Protein AF-A0A7X7BIQ8-F1 (afdb_monomer_lite)

Structure (mmCIF, N/CA/C/O backbone):
data_AF-A0A7X7BIQ8-F1
#
_entry.id   AF-A0A7X7BIQ8-F1
#
loop_
_atom_site.group_PDB
_atom_site.id
_atom_site.type_symbol
_atom_site.label_atom_id
_atom_site.label_alt_id
_atom_site.label_comp_id
_atom_site.label_asym_id
_atom_site.label_entity_id
_atom_site.label_seq_id
_atom_site.pdbx_PDB_ins_code
_atom_site.Cartn_x
_atom_site.Cartn_y
_atom_site.Cartn_z
_atom_site.occupancy
_atom_site.B_iso_or_equiv
_atom_site.auth_seq_id
_atom_site.auth_comp_id
_atom_site.auth_asym_id
_atom_site.auth_atom_id
_atom_site.pdbx_PDB_model_num
ATOM 1 N N . MET A 1 1 ? -33.066 -53.602 56.203 1.00 54.06 1 MET A N 1
ATOM 2 C CA . MET A 1 1 ? -33.255 -52.213 56.691 1.00 54.06 1 MET A CA 1
ATOM 3 C C . MET A 1 1 ? -31.970 -51.459 57.071 1.00 54.06 1 MET A C 1
ATOM 5 O O . MET A 1 1 ? -32.061 -50.265 57.289 1.00 54.06 1 MET A O 1
ATOM 9 N N . LYS A 1 2 ? -30.767 -52.067 57.095 1.00 50.84 2 LYS A N 1
ATOM 10 C CA . LYS A 1 2 ? -29.506 -51.326 57.355 1.00 50.84 2 LYS A CA 1
ATOM 11 C C . LYS A 1 2 ? -28.784 -50.784 56.106 1.00 50.84 2 LYS A C 1
ATOM 13 O O . LYS A 1 2 ? -27.999 -49.858 56.230 1.00 50.84 2 LYS A O 1
ATOM 18 N N . LYS A 1 3 ? -29.074 -51.299 54.901 1.00 48.12 3 LYS A N 1
ATOM 19 C CA . LYS A 1 3 ? -28.464 -50.810 53.643 1.00 48.12 3 LYS A CA 1
ATOM 20 C C . LYS A 1 3 ? -29.180 -49.603 53.014 1.00 48.12 3 LYS A C 1
ATOM 22 O O . LYS A 1 3 ? -28.550 -48.859 52.285 1.00 48.12 3 LYS A O 1
ATOM 27 N N . VAL A 1 4 ? -30.456 -49.367 53.337 1.00 52.88 4 VAL A N 1
ATOM 28 C CA . VAL A 1 4 ? -31.226 -48.217 52.812 1.00 52.88 4 VAL A CA 1
ATOM 29 C C . VAL A 1 4 ? -30.938 -46.933 53.606 1.00 52.88 4 VAL A C 1
ATOM 31 O O . VAL A 1 4 ? -30.891 -45.852 53.035 1.00 52.88 4 VAL A O 1
ATOM 34 N N . LEU A 1 5 ? -30.629 -47.055 54.904 1.00 47.41 5 LEU A N 1
ATOM 35 C CA . LEU A 1 5 ? -30.277 -45.918 55.763 1.00 47.41 5 LEU A CA 1
ATOM 36 C C . LEU A 1 5 ? -28.897 -45.317 55.422 1.00 47.41 5 LEU A C 1
ATOM 38 O O . LEU A 1 5 ? -28.692 -44.118 55.557 1.00 47.41 5 LEU A O 1
ATOM 42 N N . PHE A 1 6 ? -27.966 -46.139 54.924 1.00 50.84 6 PHE A N 1
ATOM 43 C CA . PHE A 1 6 ? -26.619 -45.687 54.558 1.00 50.84 6 PHE A CA 1
ATOM 44 C C . PHE A 1 6 ? -26.598 -44.907 53.232 1.00 50.84 6 PHE A C 1
ATOM 46 O O . PHE A 1 6 ? -25.802 -43.989 53.066 1.00 50.84 6 PHE A O 1
ATOM 53 N N . VAL A 1 7 ? -27.516 -45.224 52.312 1.00 53.03 7 VAL A N 1
ATOM 54 C CA . VAL A 1 7 ? -27.646 -44.512 51.031 1.00 53.03 7 VAL A CA 1
ATOM 55 C C . VAL A 1 7 ? -28.335 -43.156 51.221 1.00 53.03 7 VAL A C 1
ATOM 57 O O . VAL A 1 7 ? -27.913 -42.179 50.611 1.00 53.03 7 VAL A O 1
ATOM 60 N N . LEU A 1 8 ? -29.314 -43.042 52.130 1.00 49.50 8 LEU A N 1
ATOM 61 C CA . LEU A 1 8 ? -29.950 -41.749 52.421 1.00 49.50 8 LEU A CA 1
ATOM 62 C C . LEU A 1 8 ? -29.009 -40.753 53.121 1.00 49.50 8 LEU A C 1
ATOM 64 O O . LEU A 1 8 ? -29.070 -39.564 52.825 1.00 49.50 8 LEU A O 1
ATOM 68 N N . CYS A 1 9 ? -28.102 -41.217 53.989 1.00 48.41 9 CYS A N 1
ATOM 69 C CA . CYS A 1 9 ? -27.116 -40.335 54.627 1.00 48.41 9 CYS A CA 1
ATOM 70 C C . CYS A 1 9 ? -26.056 -39.812 53.645 1.00 48.41 9 CYS A C 1
ATOM 72 O O . CYS A 1 9 ? -25.629 -38.672 53.784 1.00 48.41 9 CYS A O 1
ATOM 74 N N . ALA A 1 10 ? -25.665 -40.599 52.636 1.00 48.62 10 ALA A N 1
ATOM 75 C CA . ALA A 1 10 ? -24.707 -40.157 51.618 1.00 48.62 10 ALA A CA 1
ATOM 76 C C . ALA A 1 10 ? -25.308 -39.114 50.656 1.00 48.62 10 ALA A C 1
ATOM 78 O O . ALA A 1 10 ? -24.618 -38.180 50.253 1.00 48.62 10 ALA A O 1
ATOM 79 N N . VAL A 1 11 ? -26.606 -39.227 50.343 1.00 49.38 11 VAL A N 1
ATOM 80 C CA . VAL A 1 11 ? -27.320 -38.256 49.495 1.00 49.38 11 VAL A CA 1
ATOM 81 C C . VAL A 1 11 ? -27.607 -36.950 50.249 1.00 49.38 11 VAL A C 1
ATOM 83 O O . VAL A 1 11 ? -27.535 -35.879 49.654 1.00 49.38 11 VAL A O 1
ATOM 86 N N . LEU A 1 12 ? -27.840 -37.004 51.567 1.00 44.22 12 LEU A N 1
ATOM 87 C CA . LEU A 1 12 ? -28.019 -35.794 52.382 1.00 44.22 12 LEU A CA 1
ATOM 88 C C . LEU A 1 12 ? -26.696 -35.055 52.666 1.00 44.22 12 LEU A C 1
ATOM 90 O O . LEU A 1 12 ? -26.710 -33.838 52.829 1.00 44.22 12 LEU A O 1
ATOM 94 N N . LEU A 1 13 ? -25.553 -35.757 52.691 1.00 40.44 13 LEU A N 1
ATOM 95 C CA . LEU A 1 13 ? -24.239 -35.138 52.930 1.00 40.44 13 LEU A CA 1
ATOM 96 C C . LEU A 1 13 ? -23.649 -34.455 51.683 1.00 40.44 13 LEU A C 1
ATOM 98 O O . LEU A 1 13 ? -22.833 -33.549 51.825 1.00 40.44 13 LEU A O 1
ATOM 102 N N . MET A 1 14 ? -24.076 -34.840 50.473 1.00 40.94 14 MET A N 1
ATOM 103 C CA . MET A 1 14 ? -23.702 -34.132 49.237 1.00 40.94 14 MET A CA 1
ATOM 104 C C . MET A 1 14 ? -24.500 -32.838 49.005 1.00 40.94 14 MET A C 1
ATOM 106 O O . MET A 1 14 ? -24.110 -32.036 48.164 1.00 40.94 14 MET A O 1
ATOM 110 N N . LEU A 1 15 ? -25.587 -32.604 49.750 1.00 44.44 15 LEU A N 1
ATOM 111 C CA . LEU A 1 15 ? -26.446 -31.424 49.581 1.00 44.44 15 LEU A CA 1
ATOM 112 C C . LEU A 1 15 ? -26.124 -30.258 50.534 1.00 44.44 15 LEU A C 1
ATOM 114 O O . LEU A 1 15 ? -26.779 -29.224 50.446 1.00 44.44 15 LEU A O 1
ATOM 118 N N . VAL A 1 16 ? -25.141 -30.387 51.438 1.00 47.06 16 VAL A N 1
ATOM 119 C CA . VAL A 1 16 ? -24.926 -29.397 52.523 1.00 47.06 16 VAL A CA 1
ATOM 120 C C . VAL A 1 16 ? -23.492 -28.845 52.607 1.00 47.06 16 VAL A C 1
ATOM 122 O O . VAL A 1 16 ? -23.214 -27.992 53.443 1.00 47.06 16 VAL A O 1
ATOM 125 N N . VAL A 1 17 ? -22.569 -29.228 51.717 1.00 43.03 17 VAL A N 1
ATOM 126 C CA . VAL A 1 17 ? -21.210 -28.647 51.718 1.00 43.03 17 VAL A CA 1
ATOM 127 C C . VAL A 1 17 ? -20.753 -28.281 50.309 1.00 43.03 17 VAL A C 1
ATOM 129 O O . VAL A 1 17 ? -19.873 -28.899 49.724 1.00 43.03 17 VAL A O 1
ATOM 132 N N . GLY A 1 18 ? -21.363 -27.232 49.773 1.00 33.72 18 GLY A N 1
ATOM 133 C CA . GLY A 1 18 ? -20.759 -26.398 48.745 1.00 33.72 18 GLY A CA 1
ATOM 134 C C . GLY A 1 18 ? -20.991 -24.952 49.161 1.00 33.72 18 GLY A C 1
ATOM 135 O O . GLY A 1 18 ? -22.137 -24.505 49.090 1.00 33.72 18 GLY A O 1
ATOM 136 N N . PRO A 1 19 ? -19.982 -24.226 49.674 1.00 39.09 19 PRO A N 1
ATOM 137 C CA . PRO A 1 19 ? -20.164 -22.820 49.960 1.00 39.09 19 PRO A CA 1
ATOM 138 C C . PRO A 1 19 ? -20.464 -22.112 48.643 1.00 39.09 19 PRO A C 1
ATOM 140 O O . PRO A 1 19 ? -19.791 -22.326 47.636 1.00 39.09 19 PRO A O 1
ATOM 143 N N . PHE A 1 20 ? -21.496 -21.277 48.690 1.00 36.09 20 PHE A N 1
ATOM 144 C CA . PHE A 1 20 ? -21.672 -20.109 47.844 1.00 36.09 20 PHE A CA 1
ATOM 145 C C . PHE A 1 20 ? -20.320 -19.390 47.681 1.00 36.09 20 PHE A C 1
ATOM 147 O O . PHE A 1 20 ? -19.970 -18.507 48.456 1.00 36.09 20 PHE A O 1
ATOM 154 N N . PHE A 1 21 ? -19.557 -19.765 46.663 1.00 29.61 21 PHE A N 1
ATOM 155 C CA . PHE A 1 21 ? -18.649 -18.856 45.994 1.00 29.61 21 PHE A CA 1
ATOM 156 C C . PHE A 1 21 ? -19.388 -18.410 44.743 1.00 29.61 21 PHE A C 1
ATOM 158 O O . PHE A 1 21 ? -19.253 -18.985 43.666 1.00 29.61 21 PHE A O 1
ATOM 165 N N . TYR A 1 22 ? -20.201 -17.365 44.908 1.00 32.75 22 TYR A N 1
ATOM 166 C CA . TYR A 1 22 ? -20.321 -16.384 43.843 1.00 32.75 22 TYR A CA 1
ATOM 167 C C . TYR A 1 22 ? -18.898 -15.872 43.608 1.00 32.75 22 TYR A C 1
ATOM 169 O O . TYR A 1 22 ? -18.442 -14.943 44.271 1.00 32.75 22 TYR A O 1
ATOM 177 N N . VAL A 1 23 ? -18.166 -16.521 42.703 1.00 31.12 23 VAL A N 1
ATOM 178 C CA . VAL A 1 23 ? -17.103 -15.836 41.983 1.00 31.12 23 VAL A CA 1
ATOM 179 C C . VAL A 1 23 ? -17.857 -14.794 41.176 1.00 31.12 23 VAL A C 1
ATOM 181 O O . VAL A 1 23 ? -18.429 -15.085 40.128 1.00 31.12 23 VAL A O 1
ATOM 184 N N . LYS A 1 24 ? -17.955 -13.587 41.736 1.00 30.69 24 LYS A N 1
ATOM 185 C CA . LYS A 1 24 ? -18.086 -12.393 40.918 1.00 30.69 24 LYS A CA 1
ATOM 186 C C . LYS A 1 24 ? -16.927 -12.535 39.939 1.00 30.69 24 LYS A C 1
ATOM 188 O O . LYS A 1 24 ? -15.782 -12.598 40.376 1.00 30.69 24 LYS A O 1
ATOM 193 N N . ALA A 1 25 ? -17.227 -12.797 38.671 1.00 31.25 25 ALA A N 1
ATOM 194 C CA . ALA A 1 25 ? -16.202 -12.733 37.656 1.00 31.25 25 ALA A CA 1
ATOM 195 C C . ALA A 1 25 ? -15.680 -11.300 37.739 1.00 31.25 25 ALA A C 1
ATOM 197 O O . ALA A 1 25 ? -16.392 -10.371 37.361 1.00 31.25 25 ALA A O 1
ATOM 198 N N . ASP A 1 26 ? -14.504 -11.125 38.339 1.00 38.69 26 ASP A N 1
ATOM 199 C CA . ASP A 1 26 ? -13.670 -9.965 38.082 1.00 38.69 26 ASP A CA 1
ATOM 200 C C . ASP A 1 26 ? -13.338 -10.058 36.601 1.00 38.69 26 ASP A C 1
ATOM 202 O O . ASP A 1 26 ? -12.360 -10.668 36.178 1.00 38.69 26 ASP A O 1
ATOM 206 N N . THR A 1 27 ? -14.223 -9.503 35.786 1.00 48.09 27 THR A N 1
ATOM 207 C CA . THR A 1 27 ? -13.887 -9.054 34.445 1.00 48.09 27 THR A CA 1
ATOM 208 C C . THR A 1 27 ? -13.208 -7.695 34.569 1.00 48.09 27 THR A C 1
ATOM 210 O O . THR A 1 27 ? -13.590 -6.760 33.877 1.00 48.09 27 THR A O 1
ATOM 213 N N . GLU A 1 28 ? -12.241 -7.565 35.481 1.00 53.28 28 GLU A N 1
ATOM 214 C CA . GLU A 1 28 ? -11.223 -6.532 35.357 1.00 53.28 28 GLU A CA 1
ATOM 215 C C . GLU A 1 28 ? -10.286 -7.024 34.255 1.00 53.28 28 GLU A C 1
ATOM 217 O O . GLU A 1 28 ? -9.319 -7.753 34.489 1.00 53.28 28 GLU A O 1
ATOM 222 N N . SER A 1 29 ? -10.623 -6.716 33.002 1.00 65.50 29 SER A N 1
ATOM 223 C CA . SER A 1 29 ? -9.578 -6.694 31.987 1.00 65.50 29 SER A CA 1
ATOM 224 C C . SER A 1 29 ? -8.701 -5.513 32.350 1.00 65.50 29 SER A C 1
ATOM 226 O O . SER A 1 29 ? -9.231 -4.433 32.482 1.00 65.50 29 SER A O 1
ATOM 228 N N . ASN A 1 30 ? -7.398 -5.684 32.519 1.00 84.25 30 ASN A N 1
ATOM 229 C CA . ASN A 1 30 ? -6.474 -4.551 32.566 1.00 84.25 30 ASN A CA 1
ATOM 230 C C . ASN A 1 30 ? -5.739 -4.524 31.230 1.00 84.25 30 ASN A C 1
ATOM 232 O O . ASN A 1 30 ? -4.550 -4.826 31.156 1.00 84.25 30 ASN A O 1
ATOM 236 N N . GLU A 1 31 ? -6.478 -4.275 30.149 1.00 91.94 31 GLU A N 1
ATOM 237 C CA . GLU A 1 31 ? -5.943 -4.245 28.788 1.00 91.94 31 GLU A CA 1
ATOM 238 C C . GLU A 1 31 ? -6.402 -2.987 28.058 1.00 91.94 31 GLU A C 1
ATOM 240 O O . GLU A 1 31 ? -7.570 -2.606 28.112 1.00 91.94 31 GLU A O 1
ATOM 245 N N . ILE A 1 32 ? -5.467 -2.361 27.345 1.00 92.38 32 ILE A N 1
ATOM 246 C CA . ILE A 1 32 ? -5.739 -1.224 26.471 1.00 92.38 32 ILE A CA 1
ATOM 247 C C . ILE A 1 32 ? -5.196 -1.487 25.071 1.00 92.38 32 ILE A C 1
ATOM 249 O O . ILE A 1 32 ? -4.221 -2.226 24.882 1.00 92.38 32 ILE A O 1
ATOM 253 N N . ILE A 1 33 ? -5.784 -0.808 24.091 1.00 92.25 33 ILE A N 1
ATOM 254 C CA . ILE A 1 33 ? -5.283 -0.786 22.718 1.00 92.25 33 ILE A CA 1
ATOM 255 C C . ILE A 1 33 ? -4.680 0.582 22.439 1.00 92.25 33 ILE A C 1
ATOM 257 O O . ILE A 1 33 ? -5.344 1.606 22.573 1.00 92.25 33 ILE A O 1
ATOM 261 N N . TYR A 1 34 ? -3.423 0.594 22.019 1.00 91.75 34 TYR A N 1
ATOM 262 C CA . TYR A 1 34 ? -2.692 1.803 21.665 1.00 91.75 34 TYR A CA 1
ATOM 263 C C . TYR A 1 34 ? -2.518 1.866 20.144 1.00 91.75 34 TYR A C 1
ATOM 265 O O . TYR A 1 34 ? -1.720 1.122 19.570 1.00 91.75 34 TYR A O 1
ATOM 273 N N . LEU A 1 35 ? -3.283 2.736 19.483 1.00 89.69 35 LEU A N 1
ATOM 274 C CA . LEU A 1 35 ? -3.229 2.950 18.036 1.00 89.69 35 LEU A CA 1
ATOM 275 C C . LEU A 1 35 ? -2.303 4.133 17.729 1.00 89.69 35 LEU A C 1
ATOM 277 O O . LEU A 1 35 ? -2.509 5.241 18.229 1.00 89.69 35 LEU A O 1
ATOM 281 N N . TYR A 1 36 ? -1.292 3.922 16.886 1.00 87.88 36 TYR A N 1
ATOM 282 C CA . TYR A 1 36 ? -0.274 4.943 16.614 1.00 87.88 36 TYR A CA 1
ATOM 283 C C . TYR A 1 36 ? 0.243 4.913 15.179 1.00 87.88 36 TYR A C 1
ATOM 285 O O . TYR A 1 36 ? 0.095 3.913 14.478 1.00 87.88 36 TYR A O 1
ATOM 293 N N . ASN A 1 37 ? 0.898 5.998 14.758 1.00 83.81 37 ASN A N 1
ATOM 294 C CA . ASN A 1 37 ? 1.612 6.079 13.481 1.00 83.81 37 ASN A CA 1
ATOM 295 C C . ASN A 1 37 ? 3.100 6.413 13.706 1.00 83.81 37 ASN A C 1
ATOM 297 O O . ASN A 1 37 ? 3.533 6.718 14.815 1.00 83.81 37 ASN A O 1
ATOM 301 N N . ASN A 1 38 ? 3.921 6.366 12.663 1.00 78.38 38 ASN A N 1
ATOM 302 C CA . ASN A 1 38 ? 5.366 6.592 12.756 1.00 78.38 38 ASN A CA 1
ATOM 303 C C . ASN A 1 38 ? 5.759 8.035 13.121 1.00 78.38 38 ASN A C 1
ATOM 305 O O . ASN A 1 38 ? 6.912 8.275 13.471 1.00 78.38 38 ASN A O 1
ATOM 309 N N . LYS A 1 39 ? 4.835 8.999 13.028 1.00 77.38 39 LYS A N 1
ATOM 310 C CA . LYS A 1 39 ? 5.093 10.417 13.332 1.00 77.38 39 LYS A CA 1
ATOM 311 C C . LYS A 1 39 ? 4.702 10.794 14.759 1.00 77.38 39 LYS A C 1
ATOM 313 O O . LYS A 1 39 ? 5.364 11.629 15.363 1.00 77.38 39 LYS A O 1
ATOM 318 N N . ASN A 1 40 ? 3.650 10.170 15.276 1.00 76.44 40 ASN A N 1
ATOM 319 C CA . ASN A 1 40 ? 3.008 10.501 16.534 1.00 76.44 40 ASN A CA 1
ATOM 320 C C . ASN A 1 40 ? 2.951 9.234 17.386 1.00 76.44 40 ASN A C 1
ATOM 322 O O . ASN A 1 40 ? 2.091 8.368 17.192 1.00 76.44 40 ASN A O 1
ATOM 326 N N . GLN A 1 41 ? 3.907 9.128 18.304 1.00 84.19 41 GLN A N 1
ATOM 327 C CA . GLN A 1 41 ? 4.049 8.000 19.213 1.00 84.19 41 GLN A CA 1
ATOM 328 C C . GLN A 1 41 ? 4.163 8.508 20.641 1.00 84.19 41 GLN A C 1
ATOM 330 O O . GLN A 1 41 ? 4.821 9.516 20.898 1.00 84.19 41 GLN A O 1
ATOM 335 N N . LEU A 1 42 ? 3.559 7.775 21.566 1.00 82.12 42 LEU A N 1
ATOM 336 C CA . LEU A 1 42 ? 3.858 7.903 22.982 1.00 82.12 42 LEU A CA 1
ATOM 337 C C . LEU A 1 42 ? 5.326 7.563 23.235 1.00 82.12 42 LEU A C 1
ATOM 339 O O . LEU A 1 42 ? 5.920 6.725 22.550 1.00 82.12 42 LEU A O 1
ATOM 343 N N . THR A 1 43 ? 5.911 8.205 24.242 1.00 81.88 43 THR A N 1
ATOM 344 C CA . THR A 1 43 ? 7.282 7.891 24.643 1.00 81.88 43 THR A CA 1
ATOM 345 C C . THR A 1 43 ? 7.339 6.526 25.328 1.00 81.88 43 THR A C 1
ATOM 347 O O . THR A 1 43 ? 6.353 6.055 25.901 1.00 81.88 43 THR A O 1
ATOM 350 N N . SER A 1 44 ? 8.519 5.899 25.335 1.00 79.25 44 SER A N 1
ATOM 351 C CA . SER A 1 44 ? 8.740 4.648 26.073 1.00 79.25 44 SER A CA 1
ATOM 352 C C . SER A 1 44 ? 8.388 4.778 27.557 1.00 79.25 44 SER A C 1
ATOM 354 O O . SER A 1 44 ? 7.898 3.827 28.152 1.00 79.25 44 SER A O 1
ATOM 356 N N . THR A 1 45 ? 8.594 5.963 28.138 1.00 84.06 45 THR A N 1
ATOM 357 C CA . THR A 1 45 ? 8.245 6.264 29.529 1.00 84.06 45 THR A CA 1
ATOM 358 C C . THR A 1 45 ? 6.733 6.236 29.748 1.00 84.06 45 THR A C 1
ATOM 360 O O . THR A 1 45 ? 6.288 5.666 30.734 1.00 84.06 45 THR A O 1
ATOM 363 N N . ASN A 1 46 ? 5.930 6.776 28.821 1.00 87.19 46 ASN A N 1
ATOM 364 C CA . ASN A 1 46 ? 4.466 6.750 28.945 1.00 87.19 46 ASN A CA 1
ATOM 365 C C . ASN A 1 46 ? 3.920 5.313 28.940 1.00 87.19 46 ASN A C 1
ATOM 367 O O . ASN A 1 46 ? 3.064 4.979 29.756 1.00 87.19 46 ASN A O 1
ATOM 371 N N . ILE A 1 47 ? 4.444 4.455 28.056 1.00 85.75 47 ILE A N 1
ATOM 372 C CA . ILE A 1 47 ? 4.048 3.039 27.997 1.00 85.75 47 ILE A CA 1
ATOM 373 C C . ILE A 1 47 ? 4.442 2.324 29.294 1.00 85.75 47 ILE A C 1
ATOM 375 O O . ILE A 1 47 ? 3.608 1.652 29.893 1.00 85.75 47 ILE A O 1
ATOM 379 N N . GLN A 1 48 ? 5.668 2.541 29.781 1.00 86.44 48 GLN A N 1
ATOM 380 C CA . GLN A 1 48 ? 6.131 1.964 31.046 1.00 86.44 48 GLN A CA 1
ATOM 381 C C . GLN A 1 48 ? 5.292 2.413 32.248 1.00 86.44 48 GLN A C 1
ATOM 383 O O . GLN A 1 48 ? 5.066 1.612 33.150 1.00 86.44 48 GLN A O 1
ATOM 388 N N . THR A 1 49 ? 4.804 3.659 32.270 1.00 86.88 49 THR A N 1
ATOM 389 C CA . THR A 1 49 ? 3.899 4.141 33.325 1.00 86.88 49 THR A CA 1
ATOM 390 C C . THR A 1 49 ? 2.598 3.340 33.358 1.00 86.88 49 THR A C 1
ATOM 392 O O . THR A 1 49 ? 2.159 2.959 34.438 1.00 86.88 49 THR A O 1
ATOM 395 N N . LEU A 1 50 ? 2.005 3.039 32.199 1.00 87.25 50 LEU A N 1
ATOM 396 C CA . LEU A 1 50 ? 0.786 2.222 32.113 1.00 87.25 50 LEU A CA 1
ATOM 397 C C . LEU A 1 50 ? 1.058 0.770 32.525 1.00 87.25 50 LEU A C 1
ATOM 399 O O . LEU A 1 50 ? 0.327 0.205 33.336 1.00 87.25 50 LEU A O 1
ATOM 403 N N . GLU A 1 51 ? 2.151 0.187 32.034 1.00 88.56 51 GLU A N 1
ATOM 404 C CA . GLU A 1 51 ? 2.558 -1.177 32.393 1.00 88.56 51 GLU A CA 1
ATOM 405 C C . GLU A 1 51 ? 2.858 -1.315 33.896 1.00 88.56 51 GLU A C 1
ATOM 407 O O . GLU A 1 51 ? 2.517 -2.329 34.507 1.00 88.56 51 GLU A O 1
ATOM 412 N N . ALA A 1 52 ? 3.429 -0.282 34.526 1.00 87.06 52 ALA A N 1
ATOM 413 C CA . ALA A 1 52 ? 3.681 -0.244 35.967 1.00 87.06 52 ALA A CA 1
ATOM 414 C C . ALA A 1 52 ? 2.392 -0.222 36.810 1.00 87.06 52 ALA A C 1
ATOM 416 O O . ALA A 1 52 ? 2.414 -0.674 37.954 1.00 87.06 52 ALA A O 1
ATOM 417 N N . GLN A 1 53 ? 1.273 0.246 36.247 1.00 86.94 53 GLN A N 1
ATOM 418 C CA . GLN A 1 53 ? -0.061 0.157 36.857 1.00 86.94 53 GLN A CA 1
ATOM 419 C C . GLN A 1 53 ? -0.719 -1.221 36.640 1.00 86.94 53 GLN A C 1
ATOM 421 O O . GLN A 1 53 ? -1.869 -1.425 37.017 1.00 86.94 53 GLN A O 1
ATOM 426 N N . GLY A 1 54 ? -0.006 -2.182 36.040 1.00 84.25 54 GLY A N 1
ATOM 427 C CA . GLY A 1 54 ? -0.525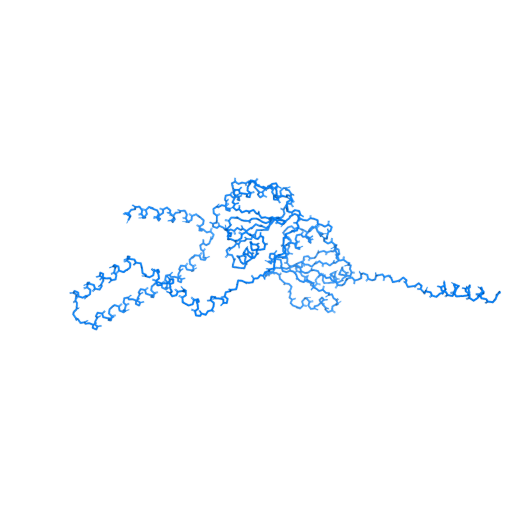 -3.519 35.743 1.00 84.25 54 GLY A CA 1
ATOM 428 C C . GLY A 1 54 ? -1.373 -3.590 34.472 1.00 84.25 54 GLY A C 1
ATOM 429 O O . GLY A 1 54 ? -2.050 -4.597 34.258 1.00 84.25 54 GLY A O 1
ATOM 430 N N . ILE A 1 55 ? -1.338 -2.553 33.627 1.00 89.94 55 ILE A N 1
ATOM 431 C CA . ILE A 1 55 ? -2.093 -2.496 32.373 1.00 89.94 55 ILE A CA 1
ATOM 432 C C . ILE A 1 55 ? -1.294 -3.169 31.258 1.00 89.94 55 ILE A C 1
ATOM 434 O O . ILE A 1 55 ? -0.163 -2.792 30.953 1.00 89.94 55 ILE A O 1
ATOM 438 N N . LYS A 1 56 ? -1.909 -4.142 30.590 1.00 90.94 56 LYS A N 1
ATOM 439 C CA . LYS A 1 56 ? -1.388 -4.744 29.365 1.00 90.94 56 LYS A CA 1
ATOM 440 C C . LYS A 1 56 ? -1.644 -3.807 28.184 1.00 90.94 56 LYS A C 1
ATOM 442 O O . LYS A 1 56 ? -2.791 -3.544 27.829 1.00 90.94 56 LYS A O 1
ATOM 447 N N . VAL A 1 57 ? -0.576 -3.337 27.545 1.00 90.25 57 VAL A N 1
ATOM 448 C CA . VAL A 1 57 ? -0.660 -2.431 26.391 1.00 90.25 57 VAL A CA 1
ATOM 449 C C . VAL A 1 57 ? -0.489 -3.211 25.089 1.00 90.25 57 VAL A C 1
ATOM 451 O O . VAL A 1 57 ? 0.598 -3.704 24.785 1.00 90.25 57 VAL A O 1
ATOM 454 N N . THR A 1 58 ? -1.544 -3.288 24.280 1.00 90.38 58 THR A N 1
ATOM 455 C CA . THR A 1 58 ? -1.471 -3.859 22.929 1.00 90.38 58 THR A CA 1
ATOM 456 C C . THR A 1 58 ? -1.285 -2.732 21.912 1.00 90.38 58 THR A C 1
ATOM 458 O O . THR A 1 58 ? -2.216 -2.002 21.576 1.00 90.38 58 THR A O 1
ATOM 461 N N . ALA A 1 59 ? -0.052 -2.575 21.425 1.00 87.19 59 ALA A N 1
ATOM 462 C CA . ALA A 1 59 ? 0.329 -1.526 20.483 1.00 87.19 59 ALA A CA 1
ATOM 463 C C . ALA A 1 59 ? 0.078 -1.937 19.021 1.00 87.19 59 ALA A C 1
ATOM 465 O O . ALA A 1 59 ? 0.601 -2.948 18.547 1.00 87.19 59 ALA A O 1
ATOM 466 N N . ILE A 1 60 ? -0.667 -1.121 18.278 1.00 85.38 60 ILE A N 1
ATOM 467 C CA . ILE A 1 60 ? -1.005 -1.346 16.871 1.00 85.38 60 ILE A CA 1
ATOM 468 C C . ILE A 1 60 ? -0.527 -0.148 16.044 1.00 85.38 60 ILE A C 1
ATOM 470 O O . ILE A 1 60 ? -1.078 0.950 16.118 1.00 85.38 60 ILE A O 1
ATOM 474 N N . ASN A 1 61 ? 0.495 -0.377 15.216 1.00 82.88 61 ASN A N 1
ATOM 475 C CA . ASN A 1 61 ? 0.965 0.621 14.257 1.00 82.88 61 ASN A CA 1
ATOM 476 C C . ASN A 1 61 ? 0.033 0.651 13.044 1.00 82.88 61 ASN A C 1
ATOM 478 O O . ASN A 1 61 ? 0.040 -0.298 12.259 1.00 82.88 61 ASN A O 1
ATOM 482 N N . ILE A 1 62 ? -0.731 1.721 12.869 1.00 82.50 62 ILE A N 1
ATOM 483 C CA . ILE A 1 62 ? -1.704 1.822 11.779 1.00 82.50 62 ILE A CA 1
ATOM 484 C C . ILE A 1 62 ? -1.062 2.118 10.416 1.00 82.50 62 ILE A C 1
ATOM 486 O O . ILE A 1 62 ? -1.718 1.947 9.397 1.00 82.50 62 ILE A O 1
ATOM 490 N N . ASP A 1 63 ? 0.221 2.497 10.363 1.00 72.62 63 ASP A N 1
ATOM 491 C CA . ASP A 1 63 ? 0.934 2.637 9.083 1.00 72.62 63 ASP A CA 1
ATOM 492 C C . ASP A 1 63 ? 1.166 1.273 8.411 1.00 72.62 63 ASP A C 1
ATOM 494 O O . ASP A 1 63 ? 1.435 1.202 7.212 1.00 72.62 63 ASP A O 1
ATOM 498 N N . LYS A 1 64 ? 1.052 0.173 9.170 1.00 72.50 64 LYS A N 1
ATOM 499 C CA . LYS A 1 64 ? 1.120 -1.183 8.622 1.00 72.50 64 LYS A CA 1
ATOM 500 C C . LYS A 1 64 ? -0.229 -1.572 8.032 1.00 72.50 64 LYS A C 1
ATOM 502 O O . LYS A 1 64 ? -1.244 -1.562 8.727 1.00 72.50 64 LYS A O 1
ATOM 507 N N . LEU A 1 65 ? -0.225 -2.002 6.772 1.00 71.38 65 LEU A N 1
ATOM 508 C CA . LEU A 1 65 ? -1.442 -2.367 6.044 1.00 71.38 65 LEU A CA 1
ATOM 509 C C . LEU A 1 65 ? -2.276 -3.435 6.770 1.00 71.38 65 LEU A C 1
ATOM 511 O O . LEU A 1 65 ? -3.494 -3.299 6.873 1.00 71.38 65 LEU A O 1
ATOM 515 N N . ASP A 1 66 ? -1.624 -4.445 7.349 1.00 68.94 66 ASP A N 1
ATOM 516 C CA . ASP A 1 66 ? -2.294 -5.538 8.071 1.00 68.94 66 ASP A CA 1
ATOM 517 C C . ASP A 1 66 ? -3.036 -5.060 9.330 1.00 68.94 66 ASP A C 1
ATOM 519 O O . ASP A 1 66 ? -3.951 -5.734 9.813 1.00 68.94 66 ASP A O 1
ATOM 523 N N . ASN A 1 67 ? -2.671 -3.878 9.836 1.00 76.00 67 ASN A N 1
ATOM 524 C CA . ASN A 1 67 ? -3.265 -3.265 11.013 1.00 76.00 67 ASN A CA 1
ATOM 525 C C . ASN A 1 67 ? -4.436 -2.329 10.690 1.00 76.00 67 ASN A C 1
ATOM 527 O O . ASN A 1 67 ? -5.286 -2.102 11.554 1.00 76.00 67 ASN A O 1
ATOM 531 N N . MET A 1 68 ? -4.536 -1.834 9.451 1.00 74.94 68 MET A N 1
ATOM 532 C CA . MET A 1 68 ? -5.603 -0.913 9.034 1.00 74.94 68 MET A CA 1
ATOM 533 C C . MET A 1 68 ? -6.999 -1.524 9.195 1.00 74.94 68 MET A C 1
ATOM 535 O O . MET A 1 68 ? -7.946 -0.822 9.544 1.00 74.94 68 MET A O 1
ATOM 539 N N . LYS A 1 69 ? -7.135 -2.847 9.028 1.00 73.81 69 LYS A N 1
ATOM 540 C CA . LYS A 1 69 ? -8.408 -3.542 9.277 1.00 73.81 69 LYS A CA 1
ATOM 541 C C . LYS A 1 69 ? -8.869 -3.419 10.732 1.00 73.81 69 LYS A C 1
ATOM 543 O O . LYS A 1 69 ? -10.059 -3.262 10.982 1.00 73.81 69 LYS A O 1
ATOM 548 N N . TYR A 1 70 ? -7.936 -3.465 11.686 1.00 77.62 70 TYR A N 1
ATOM 549 C CA . TYR A 1 70 ? -8.260 -3.307 13.101 1.00 77.62 70 TYR A CA 1
ATOM 550 C C . TYR A 1 70 ? -8.618 -1.856 13.398 1.00 77.62 70 TYR A C 1
ATOM 552 O O . TYR A 1 70 ? -9.598 -1.623 14.093 1.00 77.62 70 TYR A O 1
ATOM 560 N N . PHE A 1 71 ? -7.897 -0.892 12.813 1.00 85.44 71 PHE A N 1
ATOM 561 C CA . PHE A 1 71 ? -8.206 0.532 12.965 1.00 85.44 71 PHE A CA 1
ATOM 562 C C . PHE A 1 71 ? -9.661 0.849 12.598 1.00 85.44 71 PHE A C 1
ATOM 564 O O . PHE A 1 71 ? -10.372 1.420 13.419 1.00 85.44 71 PHE A O 1
ATOM 571 N N . TYR A 1 72 ? -10.145 0.419 11.425 1.00 85.56 72 TYR A N 1
ATOM 572 C CA . TYR A 1 72 ? -11.531 0.703 11.033 1.00 85.56 72 TYR A CA 1
ATOM 573 C C . TYR A 1 72 ? -12.576 -0.053 11.864 1.00 85.56 72 TYR A C 1
ATOM 575 O O . TYR A 1 72 ? -13.668 0.469 12.077 1.00 85.56 72 TYR A O 1
ATOM 583 N N . ARG A 1 73 ? -12.262 -1.253 12.373 1.00 85.12 73 ARG A N 1
ATOM 584 C CA . ARG A 1 73 ? -13.148 -1.955 13.319 1.00 85.12 73 ARG A CA 1
ATOM 585 C C . ARG A 1 73 ? -13.239 -1.228 14.657 1.00 85.12 73 ARG A C 1
ATOM 587 O O . ARG A 1 73 ? -14.339 -1.043 15.163 1.00 85.12 73 ARG A O 1
ATOM 594 N N . TYR A 1 74 ? -12.113 -0.759 15.194 1.00 88.44 74 TYR A N 1
ATOM 595 C CA . TYR A 1 74 ? -12.111 0.087 16.388 1.00 88.44 74 TYR A CA 1
ATOM 596 C C . TYR A 1 74 ? -12.833 1.413 16.141 1.00 88.44 74 TYR A C 1
ATOM 598 O O . TYR A 1 74 ? -13.576 1.864 17.005 1.00 88.44 74 TYR A O 1
ATOM 606 N N . GLN A 1 75 ? -12.686 2.000 14.954 1.00 87.75 75 GLN A N 1
ATOM 607 C CA . GLN A 1 75 ? -13.433 3.192 14.567 1.00 87.75 75 GLN A CA 1
ATOM 608 C C . GLN A 1 75 ? -14.941 2.956 14.613 1.00 87.75 75 GLN A C 1
ATOM 610 O O . GLN A 1 75 ? -15.654 3.745 15.217 1.00 87.75 75 GLN A O 1
ATOM 615 N N . ALA A 1 76 ? -15.423 1.858 14.029 1.00 85.75 76 ALA A N 1
ATOM 616 C CA . ALA A 1 76 ? -16.840 1.511 14.073 1.00 85.75 76 ALA A CA 1
ATOM 617 C C . ALA A 1 76 ? -17.326 1.208 15.502 1.00 85.75 76 ALA A C 1
ATOM 619 O O . ALA A 1 76 ? -18.430 1.598 15.868 1.00 85.75 76 ALA A O 1
ATOM 620 N N . ALA A 1 77 ? -16.499 0.549 16.321 1.00 87.81 77 ALA A N 1
ATOM 621 C CA . ALA A 1 77 ? -16.857 0.185 17.690 1.00 87.81 77 ALA A CA 1
ATOM 622 C C . ALA A 1 77 ? -16.905 1.379 18.657 1.00 87.81 77 ALA A C 1
ATOM 624 O O . ALA A 1 77 ? -17.705 1.391 19.597 1.00 87.81 77 ALA A O 1
ATOM 625 N N . TYR A 1 78 ? -16.052 2.383 18.455 1.00 89.19 78 TYR A N 1
ATOM 626 C CA . TYR A 1 78 ? -15.904 3.533 19.357 1.00 89.19 78 TYR A CA 1
ATOM 627 C C . TYR A 1 78 ? -16.374 4.862 18.748 1.00 89.19 78 TYR A C 1
ATOM 629 O O . TYR A 1 78 ? -16.314 5.879 19.429 1.00 89.19 78 TYR A O 1
ATOM 637 N N . ASP A 1 79 ? -16.870 4.843 17.509 1.00 86.75 79 ASP A N 1
ATOM 638 C CA . ASP A 1 79 ? -17.486 5.969 16.792 1.00 86.75 79 ASP A CA 1
ATOM 639 C C . ASP A 1 79 ? -16.624 7.248 16.758 1.00 86.75 79 ASP A C 1
ATOM 641 O O . ASP A 1 79 ? -17.102 8.364 16.957 1.00 86.75 79 ASP A O 1
ATOM 645 N N . PHE A 1 80 ? -15.315 7.099 16.524 1.00 86.69 80 PHE A N 1
ATOM 646 C CA . PHE A 1 80 ? -14.405 8.242 16.395 1.00 86.69 80 PHE A CA 1
ATOM 647 C C . PHE A 1 80 ? -14.249 8.716 14.940 1.00 86.69 80 PHE A C 1
ATOM 649 O O . PHE A 1 80 ? -14.329 7.940 13.985 1.00 86.69 80 PHE A O 1
ATOM 656 N N . ALA A 1 81 ? -13.995 10.016 14.766 1.00 83.50 81 ALA A N 1
ATOM 657 C CA . ALA A 1 81 ? -13.932 10.670 13.458 1.00 83.50 81 ALA A CA 1
ATOM 658 C C . ALA A 1 81 ? -12.817 10.122 12.538 1.00 83.50 81 ALA A C 1
ATOM 660 O O . ALA A 1 81 ? -11.794 9.618 12.999 1.00 83.50 81 ALA A O 1
ATOM 661 N N . ASP A 1 82 ? -12.998 10.253 11.218 1.00 76.44 82 ASP A N 1
ATOM 662 C CA . ASP A 1 82 ? -12.019 9.819 10.203 1.00 76.44 82 ASP A CA 1
ATOM 663 C C . ASP A 1 82 ? -10.686 10.594 10.269 1.00 76.44 82 ASP A C 1
ATOM 665 O O . ASP A 1 82 ? -9.648 10.069 9.868 1.00 76.44 82 ASP A O 1
ATOM 669 N N . ASP A 1 83 ? -10.696 11.826 10.782 1.00 79.38 83 ASP A N 1
ATOM 670 C CA . ASP A 1 83 ? -9.536 12.716 10.917 1.00 79.38 83 ASP A CA 1
ATOM 671 C C . ASP A 1 83 ? -8.988 12.790 12.352 1.00 79.38 83 ASP A C 1
ATOM 673 O O . ASP A 1 83 ? -8.265 13.726 12.709 1.00 79.38 83 ASP A O 1
ATOM 677 N N . VAL A 1 84 ? -9.316 11.791 13.176 1.00 82.25 84 VAL A N 1
ATOM 678 C CA . VAL A 1 84 ? -8.878 11.715 14.569 1.00 82.25 84 VAL A CA 1
ATOM 679 C C . VAL A 1 84 ? -7.356 11.857 14.698 1.00 82.25 84 VAL A C 1
ATOM 681 O O . VAL A 1 84 ? -6.563 11.250 13.969 1.00 82.25 84 VAL A O 1
ATOM 684 N N . LYS A 1 85 ? -6.926 12.680 15.657 1.00 83.94 85 LYS A N 1
ATOM 685 C CA . LYS A 1 85 ? -5.506 12.876 15.942 1.00 83.94 85 LYS A CA 1
ATOM 686 C C . LYS A 1 85 ? -4.943 11.657 16.665 1.00 83.94 85 LYS A C 1
ATOM 688 O O . LYS A 1 85 ? -5.493 11.199 17.659 1.00 83.94 85 LYS A O 1
ATOM 693 N N . LEU A 1 86 ? -3.814 11.170 16.164 1.00 85.25 86 LEU A N 1
ATOM 694 C CA . LEU A 1 86 ? -3.040 10.089 16.769 1.00 85.25 86 LEU A CA 1
ATOM 695 C C . LEU A 1 86 ? -1.925 10.658 17.654 1.00 85.25 86 LEU A C 1
ATOM 697 O O . LEU A 1 86 ? -1.373 11.704 17.288 1.00 85.25 86 LEU A O 1
ATOM 701 N N . PRO A 1 87 ? -1.518 9.940 18.718 1.00 90.56 87 PRO A N 1
ATOM 702 C CA . PRO A 1 87 ? -1.944 8.578 19.066 1.00 90.56 87 PRO A CA 1
ATOM 703 C C . PRO A 1 87 ? -3.297 8.479 19.787 1.00 90.56 87 PRO A C 1
ATOM 705 O O . PRO A 1 87 ? -3.729 9.417 20.450 1.00 90.56 87 PRO A O 1
ATOM 708 N N . LEU A 1 88 ? -3.929 7.306 19.690 1.00 91.50 88 LEU A N 1
ATOM 709 C CA . LEU A 1 88 ? -5.171 6.972 20.392 1.00 91.50 88 LEU A CA 1
ATOM 710 C C . LEU A 1 88 ? -4.949 5.846 21.396 1.00 91.50 88 LEU A C 1
ATOM 712 O O . LEU A 1 88 ? -4.256 4.868 21.098 1.00 91.50 88 LEU A O 1
ATOM 716 N N . ILE A 1 89 ? -5.589 5.958 22.555 1.00 91.88 89 ILE A N 1
ATOM 717 C CA . ILE A 1 89 ? -5.699 4.878 23.534 1.00 91.88 89 ILE A CA 1
ATOM 718 C C . ILE A 1 89 ? -7.167 4.498 23.678 1.00 91.88 89 ILE A C 1
ATOM 720 O O . ILE A 1 89 ? -8.008 5.346 23.951 1.00 91.88 89 ILE A O 1
ATOM 724 N N . ILE A 1 90 ? -7.463 3.215 23.528 1.00 92.31 90 ILE A N 1
ATOM 725 C CA . ILE A 1 90 ? -8.779 2.642 23.789 1.00 92.31 90 ILE A CA 1
ATOM 726 C C . ILE A 1 90 ? -8.693 1.867 25.097 1.00 92.31 90 ILE A C 1
ATOM 728 O O . ILE A 1 90 ? -7.870 0.955 25.219 1.00 92.31 90 ILE A O 1
ATOM 732 N N . ALA A 1 91 ? -9.536 2.234 26.056 1.00 91.94 91 ALA A N 1
ATOM 733 C CA . ALA A 1 91 ? -9.581 1.630 27.379 1.00 91.94 91 ALA A CA 1
ATOM 734 C C . ALA A 1 91 ? -11.044 1.393 27.764 1.00 91.94 91 ALA A C 1
ATOM 736 O O . ALA A 1 91 ? -11.834 2.335 27.849 1.00 91.94 91 ALA A O 1
ATOM 737 N N . GLY A 1 92 ? -11.420 0.126 27.941 1.00 89.69 92 GLY A N 1
ATOM 738 C CA . GLY A 1 92 ? -12.805 -0.259 28.193 1.00 89.69 92 GLY A CA 1
ATOM 739 C C . GLY A 1 92 ? -13.768 0.246 27.120 1.00 89.69 92 GLY A C 1
ATOM 740 O O . GLY A 1 92 ? -13.658 -0.125 25.950 1.00 89.69 92 GLY A O 1
ATOM 741 N N . ASN A 1 93 ? -14.699 1.116 27.517 1.00 86.62 93 ASN A N 1
ATOM 742 C CA . ASN A 1 93 ? -15.720 1.688 26.634 1.00 86.62 93 ASN A CA 1
ATOM 743 C C . ASN A 1 93 ? -15.337 3.038 26.011 1.00 86.62 93 ASN A C 1
ATOM 745 O O . ASN A 1 93 ? -16.078 3.524 25.156 1.00 86.62 93 ASN A O 1
ATOM 749 N N . GLU A 1 94 ? -14.192 3.603 26.393 1.00 90.06 94 GLU A N 1
ATOM 750 C CA . GLU A 1 94 ? -13.772 4.956 26.030 1.00 90.06 94 GLU A CA 1
ATOM 751 C C . GLU A 1 94 ? -12.576 4.952 25.065 1.00 90.06 94 GLU A C 1
ATOM 753 O O . GLU A 1 94 ? -11.793 3.996 24.993 1.00 90.06 94 GLU A O 1
ATOM 758 N N . CYS A 1 95 ? -12.432 6.048 24.317 1.00 91.56 95 CYS A N 1
ATOM 759 C CA . CYS A 1 95 ? -11.330 6.286 23.388 1.00 91.56 95 CYS A CA 1
ATOM 760 C C . CYS A 1 95 ? -10.734 7.681 23.628 1.00 91.56 95 CYS A C 1
ATOM 762 O O . CYS A 1 95 ? -11.450 8.680 23.626 1.00 91.56 95 CYS A O 1
ATOM 764 N N . TYR A 1 96 ? -9.415 7.746 23.800 1.00 90.81 96 TYR A N 1
ATOM 765 C CA . TYR A 1 96 ? -8.672 8.940 24.191 1.00 90.81 96 TYR A CA 1
ATOM 766 C C . TYR A 1 96 ? -7.690 9.342 23.092 1.00 90.81 96 TYR A C 1
ATOM 768 O O . TYR A 1 96 ? -6.729 8.619 22.823 1.00 90.81 96 TYR A O 1
ATOM 776 N N . ALA A 1 97 ? -7.901 10.507 22.476 1.00 89.38 97 ALA A N 1
ATOM 777 C CA . ALA A 1 97 ? -6.904 11.141 21.614 1.00 89.38 97 ALA A CA 1
ATOM 778 C C . ALA A 1 97 ? -5.852 11.823 22.496 1.00 89.38 97 ALA A C 1
ATOM 780 O O . ALA A 1 97 ? -6.152 12.790 23.197 1.00 89.38 97 ALA A O 1
ATOM 781 N N . VAL A 1 98 ? -4.626 11.303 22.496 1.00 86.69 98 VAL A N 1
ATOM 782 C CA . VAL A 1 98 ? -3.608 11.711 23.468 1.00 86.69 98 VAL A CA 1
ATOM 783 C C . VAL A 1 98 ? -2.769 12.857 22.908 1.00 86.69 98 VAL A C 1
ATOM 785 O O . VAL A 1 98 ? -1.795 12.638 22.189 1.00 86.69 98 VAL A O 1
ATOM 788 N N . GLU A 1 99 ? -3.149 14.090 23.247 1.00 85.88 99 GLU A N 1
ATOM 789 C CA . GLU A 1 99 ? -2.312 15.282 23.025 1.00 85.88 99 GLU A CA 1
ATOM 790 C C . GLU A 1 99 ? -1.371 15.542 24.212 1.00 85.88 99 GLU A C 1
ATOM 792 O O . GLU A 1 99 ? -0.200 15.864 24.013 1.00 85.88 99 GLU A O 1
ATOM 797 N N . ASP A 1 100 ? -1.873 15.347 25.434 1.00 85.69 100 ASP A N 1
ATOM 798 C CA . ASP A 1 100 ? -1.125 15.454 26.686 1.00 85.69 100 ASP A CA 1
ATOM 799 C C . ASP A 1 100 ? -1.400 14.220 27.556 1.00 85.69 100 ASP A C 1
ATOM 801 O O . ASP A 1 100 ? -2.494 14.053 28.095 1.00 85.69 100 ASP A O 1
ATOM 805 N N . PHE A 1 101 ? -0.408 13.335 27.66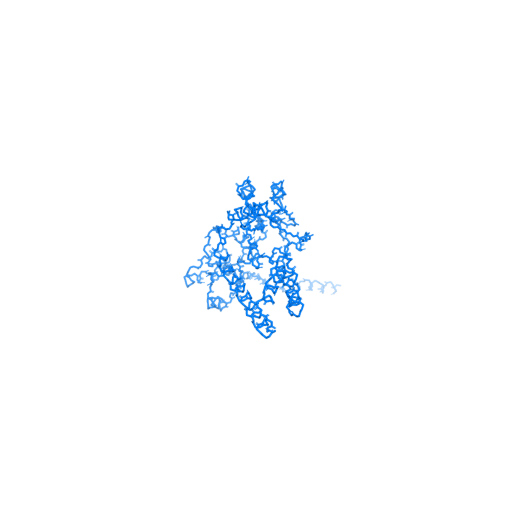6 1.00 88.06 101 PHE A N 1
ATOM 806 C CA . PHE A 1 101 ? -0.543 12.046 28.345 1.00 88.06 101 PHE A CA 1
ATOM 807 C C . PHE A 1 101 ? -0.862 12.185 29.836 1.00 88.06 101 PHE A C 1
ATOM 809 O O . PHE A 1 101 ? -1.702 11.445 30.350 1.00 88.06 101 PHE A O 1
ATOM 816 N N . ASP A 1 102 ? -0.231 13.140 30.520 1.00 87.25 102 ASP A N 1
ATOM 817 C CA . ASP A 1 102 ? -0.380 13.292 31.970 1.00 87.25 102 ASP A CA 1
ATOM 818 C C . ASP A 1 102 ? -1.797 13.751 32.342 1.00 87.25 102 ASP A C 1
ATOM 820 O O . ASP A 1 102 ? -2.267 13.483 33.444 1.00 87.25 102 ASP A O 1
ATOM 824 N N . SER A 1 103 ? -2.507 14.390 31.406 1.00 87.88 103 SER A N 1
ATOM 825 C CA . SER A 1 103 ? -3.888 14.833 31.609 1.00 87.88 103 SER A CA 1
ATOM 826 C C . SER A 1 103 ? -4.924 13.705 31.533 1.00 87.88 103 SER A C 1
ATOM 828 O O . SER A 1 103 ? -6.001 13.841 32.105 1.00 87.88 103 SER A O 1
ATOM 830 N N . VAL A 1 104 ? -4.608 12.596 30.852 1.00 90.06 104 VAL A N 1
ATOM 831 C CA . VAL A 1 104 ? -5.561 11.505 30.564 1.00 90.06 104 VAL A CA 1
ATOM 832 C C . VAL A 1 104 ? -5.207 10.181 31.243 1.00 90.06 104 VAL A C 1
ATOM 834 O O . VAL A 1 104 ? -6.014 9.254 31.228 1.00 90.06 104 VAL A O 1
ATOM 837 N N . VAL A 1 105 ? -4.014 10.057 31.835 1.00 90.25 105 VAL A N 1
ATOM 838 C CA . VAL A 1 105 ? -3.509 8.782 32.376 1.00 90.25 105 VAL A CA 1
ATOM 839 C C . VAL A 1 105 ? -4.416 8.188 33.456 1.00 90.25 105 VAL A C 1
ATOM 841 O O . VAL A 1 105 ? -4.697 6.992 33.412 1.00 90.25 105 VAL A O 1
ATOM 844 N N . ASP A 1 106 ? -4.932 9.006 34.374 1.00 89.94 106 ASP A N 1
ATOM 845 C CA . ASP A 1 106 ? -5.803 8.532 35.455 1.00 89.94 106 ASP A CA 1
ATOM 846 C C . ASP A 1 106 ? -7.137 8.005 34.906 1.00 89.94 106 ASP A C 1
ATOM 848 O O . ASP A 1 106 ? -7.623 6.954 35.331 1.00 89.94 106 ASP A O 1
ATOM 852 N N . GLU A 1 107 ? -7.703 8.690 33.908 1.00 90.31 107 GLU A N 1
ATOM 853 C CA . GLU A 1 107 ? -8.930 8.263 33.231 1.00 90.31 107 GLU A CA 1
ATOM 854 C C . GLU A 1 107 ? -8.716 6.964 32.452 1.00 90.31 107 GLU A C 1
ATOM 856 O O . GLU A 1 107 ? -9.546 6.061 32.530 1.00 90.31 107 GLU A O 1
ATOM 861 N N . ILE A 1 108 ? -7.579 6.825 31.761 1.00 90.44 108 ILE A N 1
ATOM 862 C CA . ILE A 1 108 ? -7.209 5.588 31.062 1.00 90.44 108 ILE A CA 1
ATOM 863 C C . ILE A 1 108 ? -7.106 4.427 32.048 1.00 90.44 108 ILE A C 1
ATOM 865 O O . ILE A 1 108 ? -7.628 3.352 31.762 1.00 90.44 108 ILE A O 1
ATOM 869 N N . VAL A 1 109 ? -6.457 4.626 33.200 1.00 89.44 109 VAL A N 1
ATOM 870 C CA . VAL A 1 109 ? -6.306 3.580 34.224 1.00 89.44 109 VAL A CA 1
ATOM 871 C C . VAL A 1 109 ? -7.678 3.131 34.728 1.00 89.44 109 VAL A C 1
ATOM 873 O O . VAL A 1 109 ? -7.950 1.931 34.742 1.00 89.44 109 VAL A O 1
ATOM 876 N N . ILE A 1 110 ? -8.568 4.070 35.060 1.00 89.06 110 ILE A N 1
ATOM 877 C CA . ILE A 1 110 ? -9.934 3.762 35.513 1.00 89.06 110 ILE A CA 1
ATOM 878 C C . ILE A 1 110 ? -10.721 3.030 34.421 1.00 89.06 110 ILE A C 1
ATOM 880 O O . ILE A 1 110 ? -11.311 1.979 34.670 1.00 89.06 110 ILE A O 1
ATOM 884 N N . SER A 1 111 ? -10.718 3.557 33.198 1.00 89.94 111 SER A N 1
ATOM 885 C CA . SER A 1 111 ? -11.466 2.976 32.084 1.00 89.94 111 SER A CA 1
ATOM 886 C C . SER A 1 111 ? -10.930 1.612 31.672 1.00 89.94 111 SER A C 1
ATOM 888 O O . SER A 1 111 ? -11.723 0.760 31.267 1.00 89.94 111 SER A O 1
ATOM 890 N N . SER A 1 112 ? -9.619 1.382 31.821 1.00 89.25 112 SER A N 1
ATOM 891 C CA . SER A 1 112 ? -8.969 0.130 31.433 1.00 89.25 112 SER A CA 1
ATOM 892 C C . SER A 1 112 ? -9.533 -1.072 32.163 1.00 89.25 112 SER A C 1
ATOM 894 O O . SER A 1 112 ? -9.587 -2.109 31.529 1.00 89.25 112 SER A O 1
ATOM 896 N N . GLN A 1 113 ? -10.031 -0.901 33.396 1.00 89.94 113 GLN A N 1
ATOM 897 C CA . GLN A 1 113 ? -10.642 -1.949 34.227 1.00 89.94 113 GLN A CA 1
ATOM 898 C C . GLN A 1 113 ? -11.924 -2.539 33.622 1.00 89.94 113 GLN A C 1
ATOM 900 O O . GLN A 1 113 ? -12.385 -3.595 34.050 1.00 89.94 113 GLN A O 1
ATOM 905 N N . ASN A 1 114 ? -12.532 -1.865 32.644 1.00 89.44 114 ASN A N 1
ATOM 906 C CA . ASN A 1 114 ? -13.698 -2.379 31.936 1.00 89.44 114 ASN A CA 1
ATOM 907 C C . ASN A 1 114 ? -13.267 -3.180 30.697 1.00 89.44 114 ASN A C 1
ATOM 909 O O . ASN A 1 114 ? -12.299 -2.798 30.037 1.00 89.44 114 ASN A O 1
ATOM 913 N N . PRO A 1 115 ? -14.014 -4.234 30.314 1.00 88.38 115 PRO A N 1
ATOM 914 C CA . PRO A 1 115 ? -13.748 -4.981 29.088 1.00 88.38 115 PRO A CA 1
ATOM 915 C C . PRO A 1 115 ? -13.811 -4.086 27.850 1.00 88.38 115 PRO A C 1
ATOM 917 O O . PRO A 1 115 ? -14.703 -3.249 27.714 1.00 88.38 115 PRO A O 1
ATOM 920 N N . LEU A 1 116 ? -12.869 -4.303 26.927 1.00 89.88 116 LEU A N 1
ATOM 921 C CA . LEU A 1 116 ? -12.924 -3.738 25.580 1.00 89.88 116 LEU A CA 1
ATOM 922 C C . LEU A 1 116 ? -14.182 -4.232 24.852 1.00 89.88 116 LEU A C 1
ATOM 924 O O . LEU A 1 116 ? -14.633 -5.362 25.062 1.00 89.88 116 LEU A O 1
ATOM 928 N N . LYS A 1 117 ? -14.722 -3.400 23.957 1.00 89.19 117 LYS A N 1
ATOM 929 C CA . LYS A 1 117 ? -15.863 -3.779 23.115 1.00 89.19 117 LYS A CA 1
ATOM 930 C C . LYS A 1 117 ? -15.490 -4.958 22.213 1.00 89.19 117 LYS A C 1
ATOM 932 O O . LYS A 1 117 ? -14.411 -4.972 21.616 1.00 89.19 117 LYS A O 1
ATOM 937 N N . ASP A 1 118 ? -16.400 -5.921 22.077 1.00 84.81 118 ASP A N 1
ATOM 938 C CA . ASP A 1 118 ? -16.217 -7.043 21.159 1.00 84.81 118 ASP A CA 1
ATOM 939 C C . ASP A 1 118 ? -16.318 -6.552 19.708 1.00 84.81 118 ASP A C 1
ATOM 941 O O . ASP A 1 118 ? -17.366 -6.106 19.244 1.00 84.81 118 ASP A O 1
ATOM 945 N N . LEU A 1 119 ? -15.206 -6.624 18.976 1.00 82.75 119 LEU A N 1
ATOM 946 C CA . LEU A 1 119 ? -15.141 -6.182 17.584 1.00 82.75 119 LEU A CA 1
ATOM 947 C C . LEU A 1 119 ? -15.904 -7.093 16.618 1.00 82.75 119 LEU A C 1
ATOM 949 O O . LEU A 1 119 ? -16.115 -6.694 15.473 1.00 82.75 119 LEU A O 1
ATOM 953 N N . SER A 1 120 ? -16.278 -8.309 17.028 1.00 75.94 120 SER A N 1
ATOM 954 C CA . SER A 1 120 ? -17.013 -9.243 16.167 1.00 75.94 120 SER A CA 1
ATOM 955 C C . SER A 1 120 ? -18.439 -8.780 15.855 1.00 75.94 120 SER A C 1
ATOM 957 O O . SER A 1 120 ? -19.006 -9.203 14.850 1.00 75.94 120 SER A O 1
ATOM 959 N N . GLU A 1 121 ? -18.986 -7.860 16.653 1.00 77.75 121 GLU A N 1
ATOM 960 C CA . GLU A 1 121 ? -20.316 -7.273 16.451 1.00 77.75 121 GLU A CA 1
ATOM 961 C C . GLU A 1 121 ? -20.330 -6.134 15.413 1.00 77.75 121 GLU A C 1
ATOM 963 O O . GLU A 1 121 ? -21.397 -5.723 14.956 1.00 77.75 121 GLU A O 1
ATOM 968 N N . TYR A 1 122 ? -19.158 -5.628 15.013 1.00 80.69 122 TYR A N 1
ATOM 969 C CA . TYR A 1 122 ? -19.025 -4.466 14.132 1.00 80.69 122 TYR A CA 1
ATOM 970 C C . TYR A 1 122 ? -18.542 -4.890 12.743 1.00 80.69 122 TYR A C 1
ATOM 972 O O . TYR A 1 122 ? -17.343 -5.008 12.476 1.00 80.69 122 TYR A O 1
ATOM 980 N N . GLU A 1 123 ? -19.491 -5.092 11.827 1.00 76.94 123 GLU A N 1
ATOM 981 C CA . GLU A 1 123 ? -19.182 -5.343 10.420 1.00 76.94 123 GLU A CA 1
ATOM 982 C C . GLU A 1 123 ? -18.694 -4.063 9.733 1.00 76.94 123 GLU A C 1
ATOM 984 O O . GLU A 1 123 ? -19.429 -3.084 9.584 1.00 76.94 123 GLU A O 1
ATOM 989 N N . VAL A 1 124 ? -17.450 -4.085 9.256 1.00 84.69 124 VAL A N 1
ATOM 990 C CA . VAL A 1 124 ? -16.870 -2.992 8.472 1.00 84.69 124 VAL A CA 1
ATOM 991 C C . VAL A 1 124 ? -16.588 -3.485 7.068 1.00 84.69 124 VAL A C 1
ATOM 993 O O . VAL A 1 124 ? -15.864 -4.460 6.879 1.00 84.69 124 VAL A O 1
ATOM 996 N N . LYS A 1 125 ? -17.122 -2.775 6.073 1.00 91.00 125 LYS A N 1
ATOM 997 C CA . LYS A 1 125 ? -16.841 -3.074 4.671 1.00 91.00 125 LYS A CA 1
ATOM 998 C C . LYS A 1 125 ? -15.497 -2.478 4.281 1.00 91.00 125 LYS A C 1
ATOM 1000 O O . LYS A 1 125 ? -15.360 -1.255 4.296 1.00 91.00 125 LYS A O 1
ATOM 1005 N N . ILE A 1 126 ? -14.523 -3.308 3.918 1.00 90.62 126 ILE A N 1
ATOM 1006 C CA . ILE A 1 126 ? -13.156 -2.853 3.624 1.00 90.62 126 ILE A CA 1
ATOM 1007 C C . ILE A 1 126 ? -12.713 -3.331 2.243 1.00 90.62 126 ILE A C 1
ATOM 1009 O O . ILE A 1 126 ? -12.894 -4.490 1.877 1.00 90.62 126 ILE A O 1
ATOM 1013 N N . VAL A 1 127 ? -12.078 -2.429 1.496 1.00 93.62 127 VAL A N 1
ATOM 1014 C CA . VAL A 1 127 ? -11.382 -2.734 0.240 1.00 93.62 127 VAL A CA 1
ATOM 1015 C C . VAL A 1 127 ? -9.961 -2.200 0.314 1.00 93.62 127 VAL A C 1
ATOM 1017 O O . VAL A 1 127 ? -9.747 -1.061 0.729 1.00 93.62 127 VAL A O 1
ATOM 1020 N N . ILE A 1 128 ? -8.988 -2.989 -0.137 1.00 94.06 128 ILE A N 1
ATOM 1021 C CA . ILE A 1 128 ? -7.607 -2.524 -0.312 1.00 94.06 128 ILE A CA 1
ATOM 1022 C C . ILE A 1 128 ? -7.382 -2.215 -1.784 1.00 94.06 128 ILE A C 1
ATOM 1024 O O . ILE A 1 128 ? -7.549 -3.089 -2.632 1.00 94.06 128 ILE A O 1
ATOM 1028 N N . TYR A 1 129 ? -6.975 -0.983 -2.081 1.00 96.06 129 TYR A N 1
ATOM 1029 C CA . TYR A 1 129 ? -6.692 -0.509 -3.428 1.00 96.06 129 TYR A CA 1
ATOM 1030 C C . TYR A 1 129 ? -5.211 -0.165 -3.595 1.00 96.06 129 TYR A C 1
ATOM 1032 O O . TYR A 1 129 ? -4.720 0.844 -3.082 1.00 96.06 129 TYR A O 1
ATOM 1040 N N . PHE A 1 130 ? -4.501 -0.987 -4.364 1.00 95.81 130 PHE A N 1
ATOM 1041 C CA . PHE A 1 130 ? -3.116 -0.745 -4.743 1.00 95.81 130 PHE A CA 1
ATOM 1042 C C . PHE A 1 130 ? -3.044 0.117 -6.005 1.00 95.81 130 PHE A C 1
ATOM 1044 O O . PHE A 1 130 ? -3.619 -0.216 -7.049 1.00 95.81 130 PHE A O 1
ATOM 1051 N N . TYR A 1 131 ? -2.295 1.218 -5.929 1.00 94.56 131 TYR A N 1
ATOM 1052 C CA . TYR A 1 131 ? -2.170 2.192 -7.014 1.00 94.56 131 TYR A CA 1
ATOM 1053 C C . TYR A 1 131 ? -0.761 2.785 -7.113 1.00 94.56 131 TYR A C 1
ATOM 1055 O O . TYR A 1 131 ? 0.052 2.675 -6.198 1.00 94.56 131 TYR A O 1
ATOM 1063 N N . SER A 1 132 ? -0.474 3.438 -8.239 1.00 91.94 132 SER A N 1
ATOM 1064 C CA . SER A 1 132 ? 0.690 4.316 -8.403 1.00 91.94 132 SER A CA 1
ATOM 1065 C C . SER A 1 132 ? 0.231 5.678 -8.945 1.00 91.94 132 SER A C 1
ATOM 1067 O O . SER A 1 132 ? -0.612 5.702 -9.842 1.00 91.94 132 SER A O 1
ATOM 1069 N N . PRO A 1 133 ? 0.783 6.814 -8.483 1.00 85.62 133 PRO A N 1
ATOM 1070 C CA . PRO A 1 133 ? 0.507 8.136 -9.057 1.00 85.62 133 PRO A CA 1
ATOM 1071 C C . PRO A 1 133 ? 0.805 8.251 -10.562 1.00 85.62 133 PRO A C 1
ATOM 1073 O O . PRO A 1 133 ? 0.158 9.018 -11.273 1.00 85.62 133 PRO A O 1
ATOM 1076 N N . SER A 1 134 ? 1.781 7.487 -11.061 1.00 83.12 134 SER A N 1
ATOM 1077 C CA . SER A 1 134 ? 2.185 7.492 -12.475 1.00 83.12 134 SER A CA 1
ATOM 1078 C C . SER A 1 134 ? 1.358 6.552 -13.364 1.00 83.12 134 SER A C 1
ATOM 1080 O O . SER A 1 134 ? 1.585 6.489 -14.569 1.00 83.12 134 SER A O 1
ATOM 1082 N N . CYS A 1 135 ? 0.403 5.813 -12.798 1.00 88.50 135 CYS A N 1
ATOM 1083 C CA . CYS A 1 135 ? -0.406 4.829 -13.513 1.00 88.50 135 CYS A CA 1
ATOM 1084 C C . CYS A 1 135 ? -1.610 5.498 -14.198 1.00 88.50 135 CYS A C 1
ATOM 1086 O O . CYS A 1 135 ? -2.530 5.978 -13.534 1.00 88.50 135 CYS A O 1
ATOM 1088 N N . SER A 1 136 ? -1.635 5.487 -15.536 1.00 89.31 136 SER A N 1
ATOM 1089 C CA . SER A 1 136 ? -2.729 6.059 -16.340 1.00 89.31 136 SER A CA 1
ATOM 1090 C C . SER A 1 136 ? -4.085 5.428 -16.014 1.00 89.31 136 SER A C 1
ATOM 1092 O O . SER A 1 136 ? -5.045 6.144 -15.761 1.00 89.31 136 SER A O 1
ATOM 1094 N N . ASN A 1 137 ? -4.146 4.099 -15.914 1.00 91.88 137 ASN A N 1
ATOM 1095 C CA . ASN A 1 137 ? -5.365 3.358 -15.568 1.00 91.88 137 ASN A CA 1
ATOM 1096 C C . ASN A 1 137 ? -5.883 3.676 -14.153 1.00 91.88 137 ASN A C 1
ATOM 1098 O O . ASN A 1 137 ? -7.085 3.667 -13.906 1.00 91.88 137 ASN A O 1
ATOM 1102 N N . CYS A 1 138 ? -4.981 3.980 -13.221 1.00 92.06 138 CYS A N 1
ATOM 1103 C CA . CYS A 1 138 ? -5.326 4.370 -11.858 1.00 92.06 138 CYS A CA 1
ATOM 1104 C C . CYS A 1 138 ? -5.921 5.785 -11.836 1.00 92.06 138 CYS A C 1
ATOM 1106 O O . CYS A 1 138 ? -6.877 6.044 -11.106 1.00 92.06 138 CYS A O 1
ATOM 1108 N N . ASN A 1 139 ? -5.374 6.686 -12.661 1.00 91.19 139 ASN A N 1
ATOM 1109 C CA . ASN A 1 139 ? -5.892 8.041 -12.843 1.00 91.19 139 ASN A CA 1
ATOM 1110 C C . ASN A 1 139 ? -7.245 8.042 -13.568 1.00 91.19 139 ASN A C 1
ATOM 1112 O O . ASN A 1 139 ? -8.131 8.782 -13.158 1.00 91.19 139 ASN A O 1
ATOM 1116 N N . TYR A 1 140 ? -7.423 7.174 -14.567 1.00 91.12 140 TYR A N 1
ATOM 1117 C CA . TYR A 1 140 ? -8.707 6.938 -15.230 1.00 91.12 140 TYR A CA 1
ATOM 1118 C C . TYR A 1 140 ? -9.788 6.526 -14.220 1.00 91.12 140 TYR A C 1
ATOM 1120 O O . TYR A 1 140 ? -10.784 7.227 -14.081 1.00 91.12 140 TYR A O 1
ATOM 1128 N N . LEU A 1 141 ? -9.550 5.475 -13.420 1.00 93.12 141 LEU A N 1
ATOM 1129 C CA . LEU A 1 141 ? -10.498 5.063 -12.374 1.00 93.12 141 LEU A CA 1
ATOM 1130 C C . LEU A 1 141 ? -10.833 6.205 -11.407 1.00 93.12 141 LEU A C 1
ATOM 1132 O O . LEU A 1 141 ? -11.976 6.355 -10.991 1.00 93.12 141 LEU A O 1
ATOM 1136 N N . LYS A 1 142 ? -9.835 7.004 -11.022 1.00 91.69 142 LYS A N 1
ATOM 1137 C CA . LYS A 1 142 ? -10.017 8.071 -10.033 1.00 91.69 142 LYS A CA 1
ATOM 1138 C C . LYS A 1 142 ? -10.792 9.273 -10.576 1.00 91.69 142 LYS A C 1
ATOM 1140 O O . LYS A 1 142 ? -11.566 9.864 -9.830 1.00 91.69 142 LYS A O 1
ATOM 1145 N N . ASN A 1 143 ? -10.534 9.665 -11.821 1.00 90.50 143 ASN A N 1
ATOM 1146 C CA . ASN A 1 143 ? -10.979 10.952 -12.358 1.00 90.50 143 ASN A CA 1
ATOM 1147 C C . ASN A 1 143 ? -12.116 10.824 -13.378 1.00 90.50 143 ASN A C 1
ATOM 1149 O O . ASN A 1 143 ? -12.845 11.790 -13.582 1.00 90.50 143 ASN A O 1
ATOM 1153 N N . GLU A 1 144 ? -12.245 9.671 -14.035 1.00 90.62 144 GLU A N 1
ATOM 1154 C CA . GLU A 1 144 ? -13.168 9.464 -15.158 1.00 90.62 144 GLU A CA 1
ATOM 1155 C C . GLU A 1 144 ? -14.288 8.462 -14.843 1.00 90.62 144 GLU A C 1
ATOM 1157 O O . GLU A 1 144 ? -15.200 8.301 -15.649 1.00 90.62 144 GLU A O 1
ATOM 1162 N N . THR A 1 145 ? -14.260 7.818 -13.670 1.00 94.25 145 THR A N 1
ATOM 1163 C CA . THR A 1 145 ? -15.302 6.876 -13.225 1.00 94.25 145 THR A CA 1
ATOM 1164 C C . THR A 1 145 ? -15.865 7.268 -11.861 1.00 94.25 145 THR A C 1
ATOM 1166 O O . THR A 1 145 ? -15.233 8.003 -11.100 1.00 94.25 145 THR A O 1
ATOM 1169 N N . ASP A 1 146 ? -17.042 6.746 -11.519 1.00 95.81 146 ASP A N 1
ATOM 1170 C CA . ASP A 1 146 ? -17.694 6.958 -10.222 1.00 95.81 146 ASP A CA 1
ATOM 1171 C C . ASP A 1 146 ? -17.436 5.817 -9.218 1.00 95.81 146 ASP A C 1
ATOM 1173 O O . ASP A 1 146 ? -18.023 5.806 -8.135 1.00 95.81 146 ASP A O 1
ATOM 1177 N N . VAL A 1 147 ? -16.527 4.882 -9.533 1.00 96.88 147 VAL A N 1
ATOM 1178 C CA . VAL A 1 147 ? -16.246 3.673 -8.735 1.00 96.88 147 VAL A CA 1
ATOM 1179 C C . VAL A 1 147 ? -16.020 3.999 -7.258 1.00 96.88 147 VAL A C 1
ATOM 1181 O O . VAL A 1 147 ? -16.683 3.444 -6.383 1.00 96.88 147 VAL A O 1
ATOM 1184 N N . PHE A 1 148 ? -15.108 4.928 -6.959 1.00 96.75 148 PHE A N 1
ATOM 1185 C CA . PHE A 1 148 ? -14.772 5.285 -5.576 1.00 96.75 148 PHE A CA 1
ATOM 1186 C C . PHE A 1 148 ? -15.932 5.975 -4.850 1.00 96.75 148 PHE A C 1
ATOM 1188 O O . PHE A 1 148 ? -16.118 5.765 -3.651 1.00 96.75 148 PHE A O 1
ATOM 1195 N N . VAL A 1 149 ? -16.738 6.761 -5.571 1.00 95.81 149 VAL A N 1
ATOM 1196 C CA . VAL A 1 149 ? -17.942 7.408 -5.029 1.00 95.81 149 VAL A CA 1
ATOM 1197 C C . VAL A 1 149 ? -18.990 6.354 -4.681 1.00 95.81 149 VAL A C 1
ATOM 1199 O O . VAL A 1 149 ? -19.528 6.374 -3.576 1.00 95.81 149 VAL A O 1
ATOM 1202 N N . ARG A 1 150 ? -19.235 5.388 -5.573 1.00 96.69 150 ARG A N 1
ATOM 1203 C CA . ARG A 1 150 ? -20.170 4.278 -5.343 1.00 96.69 150 ARG A CA 1
ATOM 1204 C C . ARG A 1 150 ? -19.760 3.412 -4.155 1.00 96.69 150 ARG A C 1
ATOM 1206 O O . ARG A 1 150 ? -20.600 3.117 -3.309 1.00 96.69 150 ARG A O 1
ATOM 1213 N N . LEU A 1 151 ? -18.477 3.061 -4.057 1.00 96.44 151 LEU A N 1
ATOM 1214 C CA . LEU A 1 151 ? -17.933 2.323 -2.913 1.00 96.44 151 LEU A CA 1
ATOM 1215 C C . LEU A 1 151 ? -18.151 3.093 -1.602 1.00 96.44 151 LEU A C 1
ATOM 1217 O O . LEU A 1 151 ? -18.688 2.545 -0.639 1.00 96.44 151 LEU A O 1
ATOM 1221 N N . THR A 1 152 ? -17.812 4.383 -1.586 1.00 93.81 152 THR A N 1
ATOM 1222 C CA . THR A 1 152 ? -17.940 5.226 -0.388 1.00 93.81 152 THR A CA 1
ATOM 1223 C C . THR A 1 152 ? -19.405 5.394 0.029 1.00 93.81 152 THR A C 1
ATOM 1225 O O . THR A 1 152 ? -19.734 5.217 1.200 1.00 93.81 152 THR A O 1
ATOM 1228 N N . ASN A 1 153 ? -20.312 5.638 -0.924 1.00 94.81 153 ASN A N 1
ATOM 1229 C CA . ASN A 1 153 ? -21.756 5.745 -0.672 1.00 94.81 153 ASN A CA 1
ATOM 1230 C C . ASN A 1 153 ? -22.368 4.435 -0.149 1.00 94.81 153 ASN A C 1
ATOM 1232 O O . ASN A 1 153 ? -23.358 4.466 0.579 1.00 94.81 153 A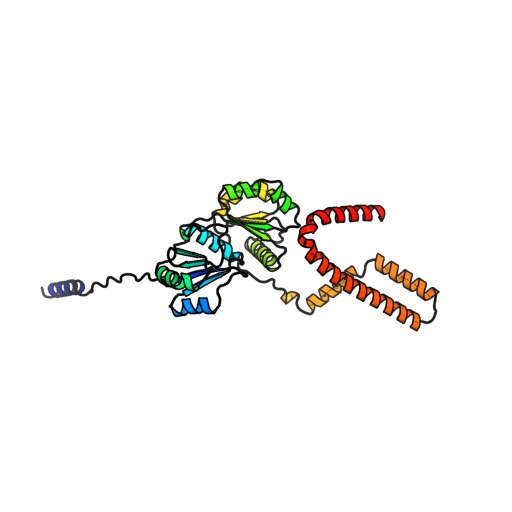SN A O 1
ATOM 1236 N N . ALA A 1 154 ? -21.779 3.283 -0.483 1.00 94.06 154 ALA A N 1
ATOM 1237 C CA . ALA A 1 154 ? -22.173 1.979 0.048 1.00 94.06 154 ALA A CA 1
ATOM 1238 C C . ALA A 1 154 ? -21.595 1.674 1.449 1.00 94.06 154 ALA A C 1
ATOM 1240 O O . ALA A 1 154 ? -21.806 0.572 1.980 1.00 94.06 154 ALA A O 1
ATOM 1241 N N . GLY A 1 155 ? -20.871 2.629 2.045 1.00 90.81 155 GLY A N 1
ATOM 1242 C CA . GLY A 1 155 ? -20.217 2.502 3.346 1.00 90.81 155 GLY A CA 1
ATOM 1243 C C . GLY A 1 155 ? -18.913 1.701 3.309 1.00 90.81 155 GLY A C 1
ATOM 1244 O O . GLY A 1 155 ? -18.493 1.188 4.342 1.00 90.81 155 GLY A O 1
ATOM 1245 N N . VAL A 1 156 ? -18.289 1.541 2.136 1.00 93.00 156 VAL A N 1
ATOM 1246 C CA . VAL A 1 156 ? -17.011 0.828 2.000 1.00 93.00 156 VAL A CA 1
ATOM 1247 C C . VAL A 1 156 ? -15.855 1.761 2.357 1.00 93.00 156 VAL A C 1
ATOM 1249 O O . VAL A 1 156 ? -15.673 2.809 1.736 1.00 93.00 156 VAL A O 1
ATOM 1252 N N . LYS A 1 157 ? -15.033 1.356 3.327 1.00 90.62 157 LYS A N 1
ATOM 1253 C CA . LYS A 1 157 ? -13.760 2.005 3.653 1.00 90.62 157 LYS A CA 1
ATOM 1254 C C . LYS A 1 157 ? -12.683 1.521 2.680 1.00 90.62 157 LYS A C 1
ATOM 1256 O O . LYS A 1 157 ? -12.409 0.325 2.573 1.00 90.62 157 LYS A O 1
ATOM 1261 N N . ILE A 1 158 ? -12.080 2.459 1.951 1.00 92.00 158 ILE A N 1
ATOM 1262 C CA . ILE A 1 158 ? -11.090 2.173 0.905 1.00 92.00 158 ILE A CA 1
ATOM 1263 C C . ILE A 1 158 ? -9.693 2.495 1.432 1.00 92.00 158 ILE A C 1
ATOM 1265 O O . ILE A 1 158 ? -9.383 3.650 1.727 1.00 92.00 158 ILE A O 1
ATOM 1269 N N . VAL A 1 159 ? -8.837 1.480 1.512 1.00 90.00 159 VAL A N 1
ATOM 1270 C CA . VAL A 1 159 ? -7.441 1.612 1.938 1.00 90.00 159 VAL A CA 1
ATOM 1271 C C . VAL A 1 159 ? -6.561 1.819 0.714 1.00 90.00 159 VAL A C 1
ATOM 1273 O O . VAL A 1 159 ? -6.332 0.898 -0.067 1.00 90.00 159 VAL A O 1
ATOM 1276 N N . TYR A 1 160 ? -6.072 3.042 0.536 1.00 90.44 160 TYR A N 1
ATOM 1277 C CA . TYR A 1 160 ? -5.227 3.418 -0.595 1.00 90.44 160 TYR A CA 1
ATOM 1278 C C . TYR A 1 160 ? -3.762 3.080 -0.314 1.00 90.44 160 TYR A C 1
ATOM 1280 O O . TYR A 1 160 ? -3.143 3.665 0.574 1.00 90.44 160 TYR A O 1
ATOM 1288 N N . VAL A 1 161 ? -3.176 2.187 -1.112 1.00 90.38 161 VAL A N 1
ATOM 1289 C CA . VAL A 1 161 ? -1.794 1.726 -0.935 1.00 90.38 161 VAL A CA 1
ATOM 1290 C C . VAL A 1 161 ? -0.949 2.091 -2.153 1.00 90.38 161 VAL A C 1
ATOM 1292 O O . VAL A 1 161 ? -1.104 1.534 -3.240 1.00 90.38 161 VAL A O 1
ATOM 1295 N N . ASN A 1 162 ? -0.037 3.049 -1.976 1.00 89.75 162 ASN A N 1
ATOM 1296 C CA . ASN A 1 162 ? 0.860 3.493 -3.042 1.00 89.75 162 ASN A CA 1
ATOM 1297 C C . ASN A 1 162 ? 2.059 2.543 -3.187 1.00 89.75 162 ASN A C 1
ATOM 1299 O O . ASN A 1 162 ? 2.926 2.519 -2.311 1.00 89.75 162 ASN A O 1
ATOM 1303 N N . ILE A 1 163 ? 2.147 1.835 -4.316 1.00 91.12 163 ILE A N 1
ATOM 1304 C CA . ILE A 1 163 ? 3.207 0.848 -4.593 1.00 91.12 163 ILE A CA 1
ATOM 1305 C C . ILE A 1 163 ? 4.573 1.459 -4.949 1.00 91.12 163 ILE A C 1
ATOM 1307 O O . ILE A 1 163 ? 5.526 0.720 -5.170 1.00 91.12 163 ILE A O 1
ATOM 1311 N N . LEU A 1 164 ? 4.698 2.790 -5.034 1.00 86.44 164 LEU A N 1
ATOM 1312 C CA . LEU A 1 164 ? 6.008 3.438 -5.199 1.00 86.44 164 LEU A CA 1
ATOM 1313 C C . LEU A 1 164 ? 6.864 3.356 -3.927 1.00 86.44 164 LEU A C 1
ATOM 1315 O O . LEU A 1 164 ? 8.082 3.508 -3.999 1.00 86.44 164 LEU A O 1
ATOM 1319 N N . ASN A 1 165 ? 6.244 3.125 -2.767 1.00 84.12 165 ASN A N 1
ATOM 1320 C CA . ASN A 1 165 ? 6.967 2.798 -1.544 1.00 84.12 165 ASN A CA 1
ATOM 1321 C C . ASN A 1 165 ? 7.386 1.316 -1.588 1.00 84.12 165 ASN A C 1
ATOM 1323 O O . ASN A 1 165 ? 6.573 0.446 -1.895 1.00 84.12 165 ASN A O 1
ATOM 1327 N N . THR A 1 166 ? 8.648 1.030 -1.265 1.00 81.81 166 THR A N 1
ATOM 1328 C CA . THR A 1 166 ? 9.225 -0.322 -1.312 1.00 81.81 166 THR A CA 1
ATOM 1329 C C . THR A 1 166 ? 8.525 -1.320 -0.389 1.00 81.81 166 THR A C 1
ATOM 1331 O O . THR A 1 166 ? 8.351 -2.473 -0.768 1.00 81.81 166 THR A O 1
ATOM 1334 N N . GLU A 1 167 ? 8.097 -0.888 0.797 1.00 83.88 167 GLU A N 1
ATOM 1335 C CA . GLU A 1 167 ? 7.346 -1.720 1.742 1.00 83.88 167 GLU A CA 1
ATOM 1336 C C . GLU A 1 167 ? 5.948 -2.033 1.192 1.00 83.88 167 GLU A C 1
ATOM 1338 O O . GLU A 1 167 ? 5.524 -3.185 1.165 1.00 83.88 167 GLU A O 1
ATOM 1343 N N . ASN A 1 168 ? 5.261 -1.029 0.645 1.00 88.25 168 ASN A N 1
ATOM 1344 C CA . ASN A 1 168 ? 3.950 -1.212 0.017 1.00 88.25 168 ASN A CA 1
ATOM 1345 C C . ASN A 1 168 ? 4.005 -2.097 -1.230 1.00 88.25 168 ASN A C 1
ATOM 1347 O O . ASN A 1 168 ? 3.066 -2.849 -1.491 1.00 88.25 168 ASN A O 1
ATOM 1351 N N . LEU A 1 169 ? 5.089 -2.018 -2.006 1.00 89.44 169 LEU A N 1
ATOM 1352 C CA . LEU A 1 169 ? 5.320 -2.920 -3.129 1.00 89.44 169 LEU A CA 1
ATOM 1353 C C . LEU A 1 169 ? 5.453 -4.369 -2.648 1.00 89.44 169 LEU A C 1
ATOM 1355 O O . LEU A 1 169 ? 4.907 -5.269 -3.285 1.00 89.44 169 LEU A O 1
ATOM 1359 N N . GLN A 1 170 ? 6.130 -4.588 -1.518 1.00 88.81 170 GLN A N 1
ATOM 1360 C CA . GLN A 1 170 ? 6.222 -5.912 -0.913 1.00 88.81 170 GLN A CA 1
ATOM 1361 C C . GLN A 1 170 ? 4.858 -6.413 -0.442 1.00 88.81 170 GLN A C 1
ATOM 1363 O O . GLN A 1 170 ? 4.497 -7.553 -0.730 1.00 88.81 170 GLN A O 1
ATOM 1368 N N . TYR A 1 171 ? 4.073 -5.566 0.233 1.00 88.81 171 TYR A N 1
ATOM 1369 C CA . TYR A 1 171 ? 2.695 -5.914 0.576 1.00 88.81 171 TYR A CA 1
ATOM 1370 C C . TYR A 1 171 ? 1.905 -6.288 -0.675 1.00 88.81 171 TYR A C 1
ATOM 1372 O O . TYR A 1 171 ? 1.271 -7.336 -0.692 1.00 88.81 171 TYR A O 1
ATOM 1380 N N . PHE A 1 172 ? 1.995 -5.501 -1.748 1.00 92.44 172 PHE A N 1
ATOM 1381 C CA . PHE A 1 172 ? 1.286 -5.806 -2.986 1.00 92.44 172 PHE A CA 1
ATOM 1382 C C . PHE A 1 172 ? 1.633 -7.200 -3.520 1.00 92.44 172 PHE A C 1
ATOM 1384 O O . PHE A 1 172 ? 0.733 -7.964 -3.858 1.00 92.44 172 PHE A O 1
ATOM 1391 N N . GLN A 1 173 ? 2.916 -7.564 -3.531 1.00 91.06 173 GLN A N 1
ATOM 1392 C CA . GLN A 1 173 ? 3.360 -8.896 -3.949 1.00 91.06 173 GLN A CA 1
ATOM 1393 C C . GLN A 1 173 ? 2.821 -9.999 -3.031 1.00 91.06 173 GLN A C 1
ATOM 1395 O O . GLN A 1 173 ? 2.233 -10.958 -3.522 1.00 91.06 173 GLN A O 1
ATOM 1400 N N . ASN A 1 174 ? 2.924 -9.826 -1.710 1.00 90.00 174 ASN A N 1
ATOM 1401 C CA . ASN A 1 174 ? 2.422 -10.803 -0.742 1.00 90.00 174 ASN A CA 1
ATOM 1402 C C . ASN A 1 174 ? 0.904 -11.019 -0.880 1.00 90.00 174 ASN A C 1
ATOM 1404 O O . ASN A 1 174 ? 0.437 -12.156 -0.826 1.00 90.00 174 ASN A O 1
ATOM 1408 N N . TYR A 1 175 ? 0.134 -9.948 -1.103 1.00 91.81 175 TYR A N 1
ATOM 1409 C CA . TYR A 1 175 ? -1.304 -10.037 -1.368 1.00 91.81 175 TYR A CA 1
ATOM 1410 C C . TYR A 1 175 ? -1.575 -10.806 -2.662 1.00 91.81 175 TYR A C 1
ATOM 1412 O O . TYR A 1 175 ? -2.362 -11.746 -2.683 1.00 91.81 175 TYR A O 1
ATOM 1420 N N . VAL A 1 176 ? -0.899 -10.455 -3.750 1.00 92.94 176 VAL A N 1
ATOM 1421 C CA . VAL A 1 176 ? -1.096 -11.113 -5.047 1.00 92.94 176 VAL A CA 1
ATOM 1422 C C . VAL A 1 176 ? -0.757 -12.610 -4.993 1.00 92.94 176 VAL A C 1
ATOM 1424 O O . VAL A 1 176 ? -1.463 -13.414 -5.612 1.00 92.94 176 VAL A O 1
ATOM 1427 N N . ASP A 1 177 ? 0.267 -12.986 -4.225 1.00 91.31 177 ASP A N 1
ATOM 1428 C CA . ASP A 1 177 ? 0.668 -14.378 -4.009 1.00 91.31 177 ASP A CA 1
ATOM 1429 C C . ASP A 1 177 ? -0.378 -15.157 -3.199 1.00 91.31 177 ASP A C 1
ATOM 1431 O O . ASP A 1 177 ? -0.774 -16.252 -3.599 1.00 91.31 177 ASP A O 1
ATOM 1435 N N . VAL A 1 178 ? -0.879 -14.589 -2.093 1.00 91.44 178 VAL A N 1
ATOM 1436 C CA . VAL A 1 178 ? -1.902 -15.234 -1.243 1.00 91.44 178 VAL A CA 1
ATOM 1437 C C . VAL A 1 178 ? -3.223 -15.430 -1.991 1.00 91.44 178 VAL A C 1
ATOM 1439 O O . VAL A 1 178 ? -3.872 -16.462 -1.830 1.00 91.44 178 VAL A O 1
ATOM 1442 N N . TYR A 1 179 ? -3.606 -14.477 -2.840 1.00 92.75 179 TYR A N 1
ATOM 1443 C CA . TYR A 1 179 ? -4.824 -14.564 -3.653 1.00 92.75 179 TYR A CA 1
ATOM 1444 C C . TYR A 1 179 ? -4.631 -15.378 -4.950 1.00 92.75 179 TYR A C 1
ATOM 1446 O O . TYR A 1 179 ? -5.593 -15.599 -5.686 1.00 92.75 179 TYR A O 1
ATOM 1454 N N . GLY A 1 180 ? -3.411 -15.849 -5.235 1.00 89.12 180 GLY A N 1
ATOM 1455 C CA . GLY A 1 180 ? -3.131 -16.815 -6.300 1.00 89.12 180 GLY A CA 1
ATOM 1456 C C . GLY A 1 180 ? -3.172 -16.270 -7.733 1.00 89.12 180 GLY A C 1
ATOM 1457 O O . GLY A 1 180 ? -3.398 -17.050 -8.656 1.00 89.12 180 GLY A O 1
ATOM 1458 N N . TYR A 1 181 ? -2.964 -14.965 -7.952 1.00 83.69 181 TYR A N 1
ATOM 1459 C CA . TYR A 1 181 ? -3.016 -14.377 -9.305 1.00 83.69 181 TYR A CA 1
ATOM 1460 C C . TYR A 1 181 ? -1.674 -14.442 -10.060 1.00 83.69 181 TYR A C 1
ATOM 1462 O O . TYR A 1 181 ? -1.646 -14.679 -11.268 1.00 83.69 181 TYR A O 1
ATOM 1470 N N . GLY A 1 182 ? -0.542 -14.257 -9.372 1.00 83.25 182 GLY A N 1
ATOM 1471 C CA . GLY A 1 182 ? 0.796 -14.297 -9.980 1.00 83.25 182 GLY A CA 1
ATOM 1472 C C . GLY A 1 182 ? 1.383 -12.912 -10.279 1.00 83.25 182 GLY A C 1
ATOM 1473 O O . GLY A 1 182 ? 1.664 -12.147 -9.368 1.00 83.25 182 GLY A O 1
ATOM 1474 N N . LYS A 1 183 ? 1.657 -12.559 -11.543 1.00 82.44 183 LYS A N 1
ATOM 1475 C CA . LYS A 1 183 ? 2.240 -11.238 -11.867 1.00 82.44 183 LYS A CA 1
ATOM 1476 C C . LYS A 1 183 ? 1.148 -10.186 -12.037 1.00 82.44 183 LYS A C 1
ATOM 1478 O O . LYS A 1 183 ? 0.452 -10.177 -13.049 1.00 82.44 183 LYS A O 1
ATOM 1483 N N . ALA A 1 184 ? 1.044 -9.275 -11.075 1.00 88.44 184 ALA A N 1
ATOM 1484 C CA . ALA A 1 184 ? 0.070 -8.191 -11.087 1.00 88.44 184 ALA A CA 1
ATOM 1485 C C . ALA A 1 184 ? 0.703 -6.814 -11.333 1.00 88.44 184 ALA A C 1
ATOM 1487 O O . ALA A 1 184 ? 1.866 -6.562 -11.014 1.00 88.44 184 ALA A O 1
ATOM 1488 N N . THR A 1 185 ? -0.108 -5.900 -11.860 1.00 91.19 185 THR A N 1
ATOM 1489 C CA . THR A 1 185 ? 0.202 -4.473 -12.008 1.00 91.19 185 THR A CA 1
ATOM 1490 C C . THR A 1 185 ? -0.958 -3.649 -11.466 1.00 91.19 185 THR A C 1
ATOM 1492 O O . THR A 1 185 ? -2.088 -4.128 -11.417 1.00 91.19 185 THR A O 1
ATOM 1495 N N . THR A 1 186 ? -0.705 -2.397 -11.095 1.00 92.75 186 THR A N 1
ATOM 1496 C CA . THR A 1 186 ? -1.772 -1.480 -10.676 1.00 92.75 186 THR A CA 1
ATOM 1497 C C . THR A 1 186 ? -2.585 -0.974 -11.878 1.00 92.75 186 THR A C 1
ATOM 1499 O O . THR A 1 186 ? -2.057 -0.927 -12.995 1.00 92.75 186 THR A O 1
ATOM 1502 N N . PRO A 1 187 ? -3.866 -0.596 -11.698 1.00 95.94 187 PRO A N 1
ATOM 1503 C CA . PRO A 1 187 ? -4.658 -0.653 -10.463 1.00 95.94 187 PRO A CA 1
ATOM 1504 C C . PRO A 1 187 ? -5.059 -2.083 -10.075 1.00 95.94 187 PRO A C 1
ATOM 1506 O O . PRO A 1 187 ? -5.287 -2.923 -10.948 1.00 95.94 187 PRO A O 1
ATOM 1509 N N . PHE A 1 188 ? -5.165 -2.342 -8.770 1.00 97.25 188 PHE A N 1
ATOM 1510 C CA . PHE A 1 188 ? -5.581 -3.643 -8.240 1.00 97.25 188 PHE A CA 1
ATOM 1511 C C . PHE A 1 188 ? -6.385 -3.471 -6.946 1.00 97.25 188 PHE A C 1
ATOM 1513 O O . PHE A 1 188 ? -5.976 -2.696 -6.080 1.00 97.25 188 PHE A O 1
ATOM 1520 N N . MET A 1 189 ? -7.506 -4.179 -6.808 1.00 96.62 189 MET A N 1
ATOM 1521 C CA . MET A 1 189 ? -8.360 -4.145 -5.615 1.00 96.62 189 MET A CA 1
ATOM 1522 C C . MET A 1 189 ? -8.544 -5.530 -5.004 1.00 96.62 189 MET A C 1
ATOM 1524 O O . MET A 1 189 ? -8.683 -6.516 -5.726 1.00 96.62 189 MET A O 1
ATOM 1528 N N . PHE A 1 190 ? -8.606 -5.582 -3.678 1.00 95.38 190 PHE A N 1
ATOM 1529 C CA . PHE A 1 190 ? -8.954 -6.773 -2.905 1.00 95.38 190 PHE A CA 1
ATOM 1530 C C . PHE A 1 190 ? -10.188 -6.490 -2.050 1.00 95.38 190 PHE A C 1
ATOM 1532 O O . PHE A 1 190 ? -10.244 -5.451 -1.387 1.00 95.38 190 PHE A O 1
ATOM 1539 N N . ALA A 1 191 ? -11.154 -7.409 -2.066 1.00 94.56 191 ALA A N 1
ATOM 1540 C CA . ALA A 1 191 ? -12.374 -7.347 -1.262 1.00 94.56 191 ALA A CA 1
ATOM 1541 C C . ALA A 1 191 ? -12.748 -8.767 -0.815 1.00 94.56 191 ALA A C 1
ATOM 1543 O O . ALA A 1 191 ? -12.951 -9.645 -1.660 1.00 94.56 191 ALA A O 1
ATOM 1544 N N . GLY A 1 192 ? -12.813 -9.004 0.497 1.00 91.19 192 GLY A N 1
ATOM 1545 C CA . GLY A 1 192 ? -13.020 -10.343 1.051 1.00 91.19 192 GLY A CA 1
ATOM 1546 C C . GLY A 1 192 ? -11.994 -11.353 0.530 1.00 91.19 192 GLY A C 1
ATOM 1547 O O . GLY A 1 192 ? -10.792 -11.103 0.531 1.00 91.19 192 GLY A O 1
ATOM 1548 N N . SER A 1 193 ? -12.463 -12.489 0.019 1.00 91.00 193 SER A N 1
ATOM 1549 C CA . SER A 1 193 ? -11.612 -13.523 -0.588 1.00 91.00 193 SER A CA 1
ATOM 1550 C C . SER A 1 193 ? -11.361 -13.335 -2.092 1.00 91.00 193 SER A C 1
ATOM 1552 O O . SER A 1 193 ? -10.725 -14.188 -2.716 1.00 91.00 193 SER A O 1
ATOM 1554 N N . LYS A 1 194 ? -11.841 -12.236 -2.691 1.00 95.81 194 LYS A N 1
ATOM 1555 C CA . LYS A 1 194 ? -11.719 -11.946 -4.126 1.00 95.81 194 LYS A CA 1
ATOM 1556 C C . LYS A 1 194 ? -10.758 -10.796 -4.419 1.00 95.81 194 LYS A C 1
ATOM 1558 O O . LYS A 1 194 ? -10.448 -9.958 -3.570 1.00 95.81 194 LYS A O 1
ATOM 1563 N N . TYR A 1 195 ? -10.336 -10.737 -5.679 1.00 95.88 195 TYR A N 1
ATOM 1564 C CA . TYR A 1 195 ? -9.534 -9.654 -6.227 1.00 95.88 195 TYR A CA 1
ATOM 1565 C C . TYR A 1 195 ? -10.066 -9.172 -7.579 1.00 95.88 195 TYR A C 1
ATOM 1567 O O . TYR A 1 195 ? -10.737 -9.912 -8.298 1.00 95.88 195 TYR A O 1
ATOM 1575 N N . TYR A 1 196 ? -9.710 -7.939 -7.936 1.00 97.06 196 TYR A N 1
ATOM 1576 C CA . TYR A 1 196 ? -10.128 -7.265 -9.162 1.00 97.06 196 TYR A CA 1
ATOM 1577 C C . TYR A 1 196 ? -8.924 -6.529 -9.754 1.00 97.06 196 TYR A C 1
ATOM 1579 O O . TYR A 1 196 ? -8.351 -5.633 -9.129 1.00 97.06 196 TYR A O 1
ATOM 1587 N N . HIS A 1 197 ? -8.512 -6.932 -10.953 1.00 94.31 197 HIS A N 1
ATOM 1588 C CA . HIS A 1 197 ? -7.316 -6.419 -11.620 1.00 94.31 197 HIS A CA 1
ATOM 1589 C C . HIS A 1 197 ? -7.679 -5.427 -12.724 1.00 94.31 197 HIS A C 1
ATOM 1591 O O . HIS A 1 197 ? -8.684 -5.601 -13.393 1.00 94.31 197 HIS A O 1
ATOM 1597 N N . SER A 1 198 ? -6.809 -4.463 -13.030 1.00 93.19 198 SER A N 1
ATOM 1598 C CA . SER A 1 198 ? -7.019 -3.518 -14.142 1.00 93.19 198 SER A CA 1
ATOM 1599 C C . SER A 1 198 ? -8.221 -2.581 -13.949 1.00 93.19 198 SER A C 1
ATOM 1601 O O . SER A 1 198 ? -9.174 -2.862 -13.231 1.00 93.19 198 SER A O 1
ATOM 1603 N N . ALA A 1 199 ? -8.189 -1.431 -14.627 1.00 94.25 199 ALA A N 1
ATOM 1604 C CA . ALA A 1 199 ? -9.243 -0.431 -14.479 1.00 94.25 199 ALA A CA 1
ATOM 1605 C C . ALA A 1 199 ? -10.619 -0.958 -14.900 1.00 94.25 199 ALA A C 1
ATOM 1607 O O . ALA A 1 199 ? -11.594 -0.781 -14.180 1.00 94.25 199 ALA A O 1
ATOM 1608 N N . LYS A 1 200 ? -10.680 -1.656 -16.039 1.00 95.19 200 LYS A N 1
ATOM 1609 C CA . LYS A 1 200 ? -11.957 -2.058 -16.620 1.00 95.19 200 LYS A CA 1
ATOM 1610 C C . LYS A 1 200 ? -12.709 -3.092 -15.778 1.00 95.19 200 LYS A C 1
ATOM 1612 O O . LYS A 1 200 ? -13.901 -2.947 -15.565 1.00 95.19 200 LYS A O 1
ATOM 1617 N N . VAL A 1 201 ? -12.010 -4.093 -15.235 1.00 96.81 201 VAL A N 1
ATOM 1618 C CA . VAL A 1 201 ? -12.644 -5.103 -14.366 1.00 96.81 201 VAL A CA 1
ATOM 1619 C C . VAL A 1 201 ? -13.144 -4.462 -13.078 1.00 96.81 201 VAL A C 1
ATOM 1621 O O . VAL A 1 201 ? -14.235 -4.793 -12.633 1.00 96.81 201 VAL A O 1
ATOM 1624 N N . ILE A 1 202 ? -12.376 -3.542 -12.488 1.00 97.69 202 ILE A N 1
ATOM 1625 C CA . ILE A 1 202 ? -12.801 -2.815 -11.287 1.00 97.69 202 ILE A CA 1
ATOM 1626 C C . ILE A 1 202 ? -14.078 -2.007 -11.569 1.00 97.69 202 ILE A C 1
ATOM 1628 O O . ILE A 1 202 ? -15.024 -2.071 -10.790 1.00 97.69 202 ILE A O 1
ATOM 1632 N N . GLU A 1 203 ? -14.117 -1.284 -12.690 1.00 97.38 203 GLU A N 1
ATOM 1633 C CA . GLU A 1 203 ? -15.278 -0.495 -13.117 1.00 97.38 203 GLU A CA 1
ATOM 1634 C C . GLU A 1 203 ? -16.518 -1.367 -13.377 1.00 97.38 203 GLU A C 1
ATOM 1636 O O . GLU A 1 203 ? -17.616 -1.037 -12.934 1.00 97.38 203 GLU A O 1
ATOM 1641 N N . ASP A 1 204 ? -16.347 -2.505 -14.047 1.00 97.56 204 ASP A N 1
ATOM 1642 C CA . ASP A 1 204 ? -17.464 -3.372 -14.430 1.00 97.56 204 ASP A CA 1
ATOM 1643 C C . ASP A 1 204 ? -18.010 -4.207 -13.250 1.00 97.56 204 ASP A C 1
ATOM 1645 O O . ASP A 1 204 ? -19.124 -4.723 -13.333 1.00 97.56 204 ASP A O 1
ATOM 1649 N N . ASN A 1 205 ? -17.260 -4.346 -12.145 1.00 97.88 205 ASN A N 1
ATOM 1650 C CA . ASN A 1 205 ? -17.594 -5.239 -11.022 1.00 97.88 205 ASN A CA 1
ATOM 1651 C C . ASN A 1 205 ? -17.791 -4.514 -9.678 1.00 97.88 205 ASN A C 1
ATOM 1653 O O . ASN A 1 205 ? -17.656 -5.131 -8.623 1.00 97.88 205 ASN A O 1
ATOM 1657 N N . VAL A 1 206 ? -18.128 -3.220 -9.677 1.00 97.38 206 VAL A N 1
ATOM 1658 C CA . VAL A 1 206 ? -18.297 -2.435 -8.432 1.00 97.38 206 VAL A CA 1
ATOM 1659 C C . VAL A 1 206 ? -19.295 -3.065 -7.460 1.00 97.38 206 VAL A C 1
ATOM 1661 O O . VAL A 1 206 ? -19.034 -3.088 -6.261 1.00 97.38 206 VAL A O 1
ATOM 1664 N N . ASP A 1 207 ? -20.415 -3.599 -7.947 1.00 97.25 207 ASP A N 1
ATOM 1665 C CA . ASP A 1 207 ? -21.425 -4.208 -7.073 1.00 97.25 207 ASP A CA 1
ATOM 1666 C C . ASP A 1 207 ? -20.912 -5.508 -6.424 1.00 97.25 207 ASP A C 1
ATOM 1668 O O . ASP A 1 207 ? -21.085 -5.696 -5.220 1.00 97.25 207 ASP A O 1
ATOM 1672 N N . ASP A 1 208 ? -20.171 -6.343 -7.168 1.00 97.75 208 ASP A N 1
ATOM 1673 C CA . ASP A 1 208 ? -19.492 -7.525 -6.604 1.00 97.75 208 ASP A CA 1
ATOM 1674 C C . ASP A 1 208 ? -18.421 -7.093 -5.588 1.00 97.75 208 ASP A C 1
ATOM 1676 O O . ASP A 1 208 ? -18.303 -7.694 -4.521 1.00 97.75 208 ASP A O 1
ATOM 1680 N N . ILE A 1 209 ? -17.686 -6.002 -5.843 1.00 97.69 209 ILE A N 1
ATOM 1681 C CA . ILE A 1 209 ? -16.727 -5.445 -4.876 1.00 97.69 209 ILE A CA 1
ATOM 1682 C C . ILE A 1 209 ? -17.439 -5.054 -3.572 1.00 97.69 209 ILE A C 1
ATOM 1684 O O . ILE A 1 209 ? -16.967 -5.423 -2.496 1.00 97.69 209 ILE A O 1
ATOM 1688 N N . ILE A 1 210 ? -18.574 -4.350 -3.648 1.00 96.50 210 ILE A N 1
ATOM 1689 C CA . ILE A 1 210 ? -19.354 -3.921 -2.472 1.00 96.50 210 ILE A CA 1
ATOM 1690 C C . ILE A 1 210 ? -19.848 -5.126 -1.666 1.00 96.50 210 ILE A C 1
ATOM 1692 O O . ILE A 1 210 ? -19.808 -5.099 -0.431 1.00 96.50 210 ILE A O 1
ATOM 1696 N N . ASP A 1 211 ? -20.309 -6.176 -2.341 1.00 95.69 211 ASP A N 1
ATOM 1697 C CA . ASP A 1 211 ? -20.790 -7.380 -1.670 1.00 95.69 211 ASP A CA 1
ATOM 1698 C C . ASP A 1 211 ? -19.664 -8.170 -1.012 1.00 95.69 211 ASP A C 1
ATOM 1700 O O . ASP A 1 211 ? -19.820 -8.619 0.126 1.00 95.69 211 ASP A O 1
ATOM 1704 N N . ASN A 1 212 ? -18.506 -8.276 -1.666 1.00 94.62 212 ASN A N 1
ATOM 1705 C CA . ASN A 1 212 ? -17.363 -8.985 -1.097 1.00 94.62 212 ASN A CA 1
ATOM 1706 C C . ASN A 1 212 ? -16.645 -8.187 -0.002 1.00 94.62 212 ASN A C 1
ATOM 1708 O O . ASN A 1 212 ? -16.027 -8.793 0.869 1.00 94.62 212 ASN A O 1
ATOM 1712 N N . ALA A 1 213 ? -16.757 -6.856 0.006 1.00 92.69 213 ALA A N 1
ATOM 1713 C CA . ALA A 1 213 ? -16.141 -5.999 1.020 1.00 92.69 213 ALA A CA 1
ATOM 1714 C C . ALA A 1 213 ? -16.647 -6.276 2.445 1.00 92.69 213 ALA A C 1
ATOM 1716 O O . ALA A 1 213 ? -15.970 -5.907 3.399 1.00 92.69 213 ALA A O 1
ATOM 1717 N N . LYS A 1 214 ? -17.821 -6.908 2.592 1.00 90.12 214 LYS A N 1
ATOM 1718 C CA . LYS A 1 214 ? -18.404 -7.321 3.882 1.00 90.12 214 LYS A CA 1
ATOM 1719 C C . LYS A 1 214 ? -17.625 -8.459 4.547 1.00 90.12 214 LYS A C 1
ATOM 1721 O O . LYS A 1 214 ? -17.699 -8.618 5.758 1.00 90.12 214 LYS A O 1
ATOM 1726 N N . TYR A 1 215 ? -16.930 -9.270 3.753 1.00 88.00 215 TYR A N 1
ATOM 1727 C CA . TYR A 1 215 ? -16.184 -10.416 4.251 1.00 88.00 215 TYR A CA 1
ATOM 1728 C C . TYR A 1 215 ? -14.748 -10.037 4.587 1.00 88.00 215 TYR A C 1
ATOM 1730 O O . TYR A 1 215 ? -14.153 -9.143 3.982 1.00 88.00 215 TYR A O 1
ATOM 1738 N N . ASP A 1 216 ? -14.168 -10.793 5.512 1.00 83.56 216 ASP A N 1
ATOM 1739 C CA . ASP A 1 216 ? -12.779 -10.612 5.899 1.00 83.56 216 ASP A CA 1
ATOM 1740 C C . ASP A 1 216 ? -11.834 -10.890 4.729 1.00 83.56 216 ASP A C 1
ATOM 1742 O O . ASP A 1 216 ? -11.942 -11.895 4.021 1.00 83.56 216 ASP A O 1
ATOM 1746 N N . LEU A 1 217 ? -10.881 -9.975 4.549 1.00 87.38 217 LEU A N 1
ATOM 1747 C CA . LEU A 1 217 ? -9.754 -10.163 3.645 1.00 87.38 217 LEU A CA 1
ATOM 1748 C C . LEU A 1 217 ? -8.948 -11.393 4.069 1.00 87.38 217 LEU A C 1
ATOM 1750 O O . LEU A 1 217 ? -8.813 -11.681 5.264 1.00 87.38 217 LEU A O 1
ATOM 1754 N N . LEU A 1 218 ? -8.352 -12.084 3.094 1.00 85.38 218 LEU A N 1
ATOM 1755 C CA . LEU A 1 218 ? -7.417 -13.167 3.396 1.00 85.38 218 LEU A CA 1
ATOM 1756 C C . LEU A 1 218 ? -6.286 -12.658 4.297 1.00 85.38 218 LEU A C 1
ATOM 1758 O O . LEU A 1 218 ? -5.803 -11.536 4.145 1.00 85.38 218 LEU A O 1
ATOM 1762 N N . ASN A 1 219 ? -5.863 -13.497 5.242 1.00 82.19 219 ASN A N 1
ATOM 1763 C CA . ASN A 1 219 ? -4.749 -13.168 6.116 1.00 82.19 219 ASN A CA 1
ATOM 1764 C C . ASN A 1 219 ? -3.449 -13.194 5.301 1.00 82.19 219 ASN A C 1
ATOM 1766 O O . ASN A 1 219 ? -3.005 -14.257 4.863 1.00 82.19 219 ASN A O 1
ATOM 1770 N N . VAL A 1 220 ? -2.874 -12.014 5.079 1.00 83.62 220 VAL A N 1
ATOM 1771 C CA . VAL A 1 220 ? -1.597 -11.844 4.393 1.00 83.62 220 VAL A CA 1
ATOM 1772 C C . VAL A 1 220 ? -0.547 -11.528 5.443 1.00 83.62 220 VAL A C 1
ATOM 1774 O O . VAL A 1 220 ? -0.612 -10.503 6.106 1.00 83.62 220 VAL A O 1
ATOM 1777 N N . GLU A 1 221 ? 0.425 -12.420 5.595 1.00 80.62 221 GLU A N 1
ATOM 1778 C CA . GLU A 1 221 ? 1.596 -12.168 6.428 1.00 80.62 221 GLU A CA 1
ATOM 1779 C C . GLU A 1 221 ? 2.631 -11.379 5.621 1.00 80.62 221 GLU A C 1
ATOM 1781 O O . GLU A 1 221 ? 2.980 -11.764 4.497 1.00 80.62 221 GLU A O 1
ATOM 1786 N N . TYR A 1 222 ? 3.163 -10.297 6.195 1.00 80.31 222 TYR A N 1
ATOM 1787 C CA . TYR A 1 222 ? 4.291 -9.595 5.594 1.00 80.31 222 TYR A CA 1
ATOM 1788 C C . TYR A 1 222 ? 5.529 -10.498 5.544 1.00 80.31 222 TYR A C 1
ATOM 1790 O O . TYR A 1 222 ? 6.202 -10.741 6.546 1.00 80.31 222 TYR A O 1
ATOM 1798 N N . LYS A 1 223 ? 5.870 -10.947 4.339 1.00 82.44 223 LYS A N 1
ATOM 1799 C CA . LYS A 1 223 ? 7.143 -11.592 4.031 1.00 82.44 223 LYS A CA 1
ATOM 1800 C C . LYS A 1 223 ? 8.029 -10.566 3.335 1.00 82.44 223 LYS A C 1
ATOM 1802 O O . LYS A 1 223 ? 7.611 -10.044 2.301 1.00 82.44 223 LYS A O 1
ATOM 1807 N N . PRO A 1 224 ? 9.205 -10.218 3.885 1.00 78.44 224 PRO A N 1
ATOM 1808 C CA . PRO A 1 224 ? 10.132 -9.350 3.181 1.00 78.44 224 PRO A CA 1
ATOM 1809 C C . PRO A 1 224 ? 10.603 -10.039 1.901 1.00 78.44 224 PRO A C 1
ATOM 1811 O O . PRO A 1 224 ? 10.764 -11.260 1.860 1.00 78.44 224 PRO A O 1
ATOM 1814 N N . LEU A 1 225 ? 10.853 -9.234 0.871 1.00 69.94 225 LEU A N 1
ATOM 1815 C CA . LEU A 1 225 ? 11.428 -9.683 -0.388 1.00 69.94 225 LEU A CA 1
ATOM 1816 C C . LEU A 1 225 ? 12.722 -10.443 -0.082 1.00 69.94 225 LEU A C 1
ATOM 1818 O O . LEU A 1 225 ? 13.666 -9.858 0.460 1.00 69.94 225 LEU A O 1
ATOM 1822 N N . ASP A 1 226 ? 12.779 -11.733 -0.421 1.00 68.50 226 ASP A N 1
ATOM 1823 C CA . ASP A 1 226 ? 13.993 -12.524 -0.242 1.00 68.50 226 ASP A CA 1
ATOM 1824 C C . ASP A 1 226 ? 15.035 -12.115 -1.292 1.00 68.50 226 ASP A C 1
ATOM 1826 O O . ASP A 1 226 ? 15.233 -12.735 -2.340 1.00 68.50 226 ASP A O 1
ATOM 1830 N N . THR A 1 227 ? 15.690 -10.993 -1.011 1.00 65.25 227 THR A N 1
ATOM 1831 C CA . THR A 1 227 ? 16.795 -10.474 -1.810 1.00 65.25 227 THR A CA 1
ATOM 1832 C C . THR A 1 227 ? 18.091 -11.228 -1.549 1.00 65.25 227 THR A C 1
ATOM 1834 O O . THR A 1 227 ? 19.055 -10.989 -2.273 1.00 65.25 227 THR A O 1
ATOM 1837 N N . SER A 1 228 ? 18.132 -12.172 -0.596 1.00 65.62 228 SER A N 1
ATOM 1838 C CA . SER A 1 228 ? 19.345 -12.947 -0.296 1.00 65.62 228 SER A CA 1
ATOM 1839 C C . SER A 1 228 ? 19.840 -13.715 -1.524 1.00 65.62 228 SER A C 1
ATOM 1841 O O . SER A 1 228 ? 21.041 -13.813 -1.758 1.00 65.62 228 SER A O 1
ATOM 1843 N N . LYS A 1 229 ? 18.917 -14.136 -2.400 1.00 62.91 229 LYS A N 1
ATOM 1844 C CA . LYS A 1 229 ? 19.232 -14.768 -3.689 1.00 62.91 229 LYS A CA 1
ATOM 1845 C C . LYS A 1 229 ? 20.024 -13.861 -4.642 1.00 62.91 229 LYS A C 1
ATOM 1847 O O . LYS A 1 229 ? 20.770 -14.354 -5.488 1.00 62.91 229 LYS A O 1
ATOM 1852 N N . TYR A 1 230 ? 19.854 -12.547 -4.516 1.00 65.12 230 TYR A N 1
ATOM 1853 C CA . TYR A 1 230 ? 20.530 -11.523 -5.317 1.00 65.12 230 TYR A CA 1
ATOM 1854 C C . TYR A 1 230 ? 21.644 -10.805 -4.543 1.00 65.12 230 TYR A C 1
ATOM 1856 O O . TYR A 1 230 ? 22.416 -10.059 -5.138 1.00 65.12 230 TYR A O 1
ATOM 1864 N N . GLN A 1 231 ? 21.777 -11.036 -3.237 1.00 64.62 231 GLN A N 1
ATOM 1865 C CA . GLN A 1 231 ? 22.893 -10.537 -2.444 1.00 64.62 231 GLN A CA 1
ATOM 1866 C C . GLN A 1 231 ? 24.071 -11.507 -2.570 1.00 64.62 231 GLN A C 1
ATOM 1868 O O . GLN A 1 231 ? 24.059 -12.615 -2.046 1.00 64.62 231 GLN A O 1
ATOM 1873 N N . GLY A 1 232 ? 25.103 -11.091 -3.305 1.00 77.12 232 GLY A N 1
ATOM 1874 C CA . GLY A 1 232 ? 26.339 -11.855 -3.471 1.00 77.12 232 GLY A CA 1
ATOM 1875 C C . GLY A 1 232 ? 26.769 -11.985 -4.928 1.00 77.12 232 GLY A C 1
ATOM 1876 O O . GLY A 1 232 ? 26.426 -11.163 -5.778 1.00 77.12 232 GLY A O 1
ATOM 1877 N N . PHE A 1 233 ? 27.539 -13.036 -5.219 1.00 85.00 233 PHE A N 1
ATOM 1878 C CA . PHE A 1 233 ? 28.150 -13.253 -6.534 1.00 85.00 233 PHE A CA 1
ATOM 1879 C C . PHE A 1 233 ? 27.127 -13.272 -7.678 1.00 85.00 233 PHE A C 1
ATOM 1881 O O . PHE A 1 233 ? 27.400 -12.736 -8.747 1.00 85.00 233 PHE A O 1
ATOM 1888 N N . LEU A 1 234 ? 25.931 -13.826 -7.444 1.00 83.69 234 LEU A N 1
ATOM 1889 C CA . LEU A 1 234 ? 24.879 -13.904 -8.458 1.00 83.69 234 LEU A CA 1
ATOM 1890 C C . LEU A 1 234 ? 24.333 -12.519 -8.839 1.00 83.69 234 LEU A C 1
ATOM 1892 O O . LEU A 1 234 ? 24.162 -12.237 -10.020 1.00 83.69 234 LEU A O 1
ATOM 1896 N N . GLY A 1 235 ? 24.100 -11.643 -7.857 1.00 84.88 235 GLY A N 1
ATOM 1897 C CA . GLY A 1 235 ? 23.676 -10.265 -8.113 1.00 84.88 235 GLY A CA 1
ATOM 1898 C C . GLY A 1 235 ? 24.753 -9.453 -8.817 1.00 84.88 235 GLY A C 1
ATOM 1899 O O . GLY A 1 235 ? 24.459 -8.768 -9.793 1.00 84.88 235 GLY A O 1
ATOM 1900 N N . PHE A 1 236 ? 26.012 -9.589 -8.388 1.00 87.44 236 PHE A N 1
ATOM 1901 C CA . PHE A 1 236 ? 27.144 -8.970 -9.082 1.00 87.44 236 PHE A CA 1
ATOM 1902 C C . PHE A 1 236 ? 27.234 -9.434 -10.542 1.00 87.44 236 PHE A C 1
ATOM 1904 O O . PHE A 1 236 ? 27.358 -8.607 -11.443 1.00 87.44 236 PHE A O 1
ATOM 1911 N N . LEU A 1 237 ? 27.112 -10.742 -10.786 1.00 91.00 237 LEU A N 1
ATOM 1912 C CA . LEU A 1 237 ? 27.126 -11.312 -12.131 1.00 91.00 237 LEU A CA 1
ATOM 1913 C C . LEU A 1 237 ? 25.954 -10.790 -12.972 1.00 91.00 237 LEU A C 1
ATOM 1915 O O . LEU A 1 237 ? 26.154 -10.439 -14.128 1.00 91.00 237 LEU A O 1
ATOM 1919 N N . LEU A 1 238 ? 24.750 -10.702 -12.400 1.00 88.62 238 LEU A N 1
ATOM 1920 C CA . LEU A 1 238 ? 23.573 -10.168 -13.090 1.00 88.62 238 LEU A CA 1
ATOM 1921 C C . LEU A 1 238 ? 23.756 -8.702 -13.477 1.00 88.62 238 LEU A C 1
ATOM 1923 O O . LEU A 1 238 ? 23.463 -8.346 -14.615 1.00 88.62 238 LEU A O 1
ATOM 1927 N N . ILE A 1 239 ? 24.273 -7.868 -12.572 1.00 86.88 239 ILE A N 1
ATOM 1928 C CA . ILE A 1 239 ? 24.564 -6.457 -12.860 1.00 86.88 239 ILE A CA 1
ATOM 1929 C C . ILE A 1 239 ? 25.638 -6.349 -13.947 1.00 86.88 239 ILE A C 1
ATOM 1931 O O . ILE A 1 239 ? 25.491 -5.553 -14.872 1.00 86.88 239 ILE A O 1
ATOM 1935 N N . LEU A 1 240 ? 26.688 -7.173 -13.879 1.00 89.31 240 LEU A N 1
ATOM 1936 C CA . LEU A 1 240 ? 27.752 -7.203 -14.882 1.00 89.31 240 LEU A CA 1
ATOM 1937 C C . LEU A 1 240 ? 27.213 -7.617 -16.254 1.00 89.31 240 LEU A C 1
ATOM 1939 O O . LEU A 1 240 ? 27.506 -6.955 -17.243 1.00 89.31 240 LEU A O 1
ATOM 1943 N N . VAL A 1 241 ? 26.409 -8.679 -16.323 1.00 90.38 241 VAL A N 1
ATOM 1944 C CA . VAL A 1 241 ? 25.815 -9.164 -17.576 1.00 90.38 241 VAL A CA 1
ATOM 1945 C C . VAL A 1 241 ? 24.819 -8.154 -18.135 1.00 90.38 241 VAL A C 1
ATOM 1947 O O . VAL A 1 241 ? 24.866 -7.874 -19.327 1.00 90.38 241 VAL A O 1
ATOM 1950 N N . ALA A 1 242 ? 23.961 -7.567 -17.300 1.00 85.06 242 ALA A N 1
ATOM 1951 C CA . ALA A 1 242 ? 23.027 -6.529 -17.729 1.00 85.06 242 ALA A CA 1
ATOM 1952 C C . ALA A 1 242 ? 23.774 -5.303 -18.272 1.00 85.06 242 ALA A C 1
ATOM 1954 O O . ALA A 1 242 ? 23.468 -4.835 -19.365 1.00 85.06 242 ALA A O 1
ATOM 1955 N N . GLY A 1 243 ? 24.808 -4.845 -17.560 1.00 84.12 243 GLY A N 1
ATOM 1956 C CA . GLY A 1 243 ? 25.665 -3.751 -18.011 1.00 84.12 243 GLY A CA 1
ATOM 1957 C C . GLY A 1 243 ? 26.457 -4.087 -19.277 1.00 84.12 243 GLY A C 1
ATOM 1958 O O . GLY A 1 243 ? 26.669 -3.212 -20.109 1.00 84.12 243 GLY A O 1
ATOM 1959 N N . LEU A 1 244 ? 26.864 -5.345 -19.467 1.00 85.00 244 LEU A N 1
ATOM 1960 C CA . LEU A 1 244 ? 27.540 -5.793 -20.685 1.00 85.00 244 LEU A CA 1
ATOM 1961 C C . LEU A 1 244 ? 26.579 -5.830 -21.877 1.00 85.00 244 LEU A C 1
ATOM 1963 O O . LEU A 1 244 ? 26.941 -5.370 -22.954 1.00 85.00 244 LEU A O 1
ATOM 1967 N N . ILE A 1 245 ? 25.362 -6.344 -21.687 1.00 85.19 245 ILE A N 1
ATOM 1968 C CA . ILE A 1 245 ? 24.322 -6.363 -22.724 1.00 85.19 245 ILE A CA 1
ATOM 1969 C C . ILE A 1 245 ? 23.990 -4.932 -23.159 1.00 85.19 245 ILE A C 1
ATOM 1971 O O . ILE A 1 245 ? 23.941 -4.662 -24.356 1.00 85.19 245 ILE A O 1
ATOM 1975 N N . ASP A 1 246 ? 23.827 -4.018 -22.202 1.00 79.31 246 ASP A N 1
ATOM 1976 C CA . ASP A 1 246 ? 23.505 -2.615 -22.483 1.00 79.31 246 ASP A CA 1
ATOM 1977 C C . ASP A 1 246 ? 24.708 -1.849 -23.074 1.00 79.31 246 ASP A C 1
ATOM 1979 O O . ASP A 1 246 ? 24.569 -1.011 -23.966 1.00 79.31 246 ASP A O 1
ATOM 1983 N N . GLY A 1 247 ? 25.926 -2.195 -22.642 1.00 73.81 247 GLY A N 1
ATOM 1984 C CA . GLY A 1 247 ? 27.177 -1.645 -23.165 1.00 73.81 247 GLY A CA 1
ATOM 1985 C C . GLY A 1 247 ? 27.510 -2.088 -24.595 1.00 73.81 247 GLY A C 1
ATOM 1986 O O . GLY A 1 247 ? 28.171 -1.346 -25.324 1.00 73.81 247 GLY A O 1
ATOM 1987 N N . VAL A 1 248 ? 27.021 -3.251 -25.043 1.00 79.50 248 VAL A N 1
ATOM 1988 C CA . VAL A 1 248 ? 27.138 -3.744 -26.433 1.00 79.50 248 VAL A CA 1
ATOM 1989 C C . VAL A 1 248 ? 26.038 -3.114 -27.303 1.00 79.50 248 VAL A C 1
ATOM 1991 O O . VAL A 1 248 ? 25.329 -3.768 -28.063 1.00 79.50 248 VAL A O 1
ATOM 1994 N N . ASN A 1 249 ? 25.888 -1.795 -27.209 1.00 79.50 249 ASN A N 1
ATOM 1995 C CA . ASN A 1 249 ? 25.006 -1.045 -28.088 1.00 79.50 249 ASN A CA 1
ATOM 1996 C C . ASN A 1 249 ? 25.727 -0.805 -29.433 1.00 79.50 249 ASN A C 1
ATOM 1998 O O . ASN A 1 249 ? 26.820 -0.221 -29.441 1.00 79.50 249 ASN A O 1
ATOM 2002 N N . PRO A 1 250 ? 25.143 -1.212 -30.580 1.00 80.06 250 PRO A N 1
ATOM 2003 C CA . PRO A 1 250 ? 25.780 -1.079 -31.893 1.00 80.06 250 PRO A CA 1
ATOM 2004 C C . PRO A 1 250 ? 26.191 0.365 -32.221 1.00 80.06 250 PRO A C 1
ATOM 2006 O O . PRO A 1 250 ? 27.207 0.575 -32.884 1.00 80.06 250 PRO A O 1
ATOM 2009 N N . CYS A 1 251 ? 25.465 1.362 -31.705 1.00 83.38 251 CYS A N 1
ATOM 2010 C CA . CYS A 1 251 ? 25.792 2.779 -31.872 1.00 83.38 251 CYS A CA 1
ATOM 2011 C C . CYS A 1 251 ? 27.077 3.170 -31.119 1.00 83.38 251 CYS A C 1
ATOM 2013 O O . CYS A 1 251 ? 27.975 3.799 -31.683 1.00 83.38 251 CYS A O 1
ATOM 2015 N N . ALA A 1 252 ? 27.212 2.739 -29.862 1.00 79.44 252 ALA A N 1
ATOM 2016 C CA . ALA A 1 252 ? 28.396 3.023 -29.049 1.00 79.44 252 ALA A CA 1
ATOM 2017 C C . ALA A 1 252 ? 29.649 2.336 -29.615 1.00 79.44 252 ALA A C 1
ATOM 2019 O O . ALA A 1 252 ? 30.718 2.948 -29.673 1.00 79.44 252 ALA A O 1
ATOM 2020 N N . ILE A 1 253 ? 29.511 1.096 -30.096 1.00 81.56 253 ILE A N 1
ATOM 2021 C CA . ILE A 1 253 ? 30.610 0.360 -30.734 1.00 81.56 253 ILE A CA 1
ATOM 2022 C C . ILE A 1 253 ? 31.059 1.064 -32.019 1.00 81.56 253 ILE A C 1
ATOM 2024 O O . ILE A 1 253 ? 32.260 1.239 -32.225 1.00 81.56 253 ILE A O 1
ATOM 2028 N N . ALA A 1 254 ? 30.123 1.517 -32.858 1.00 85.62 254 ALA A N 1
ATOM 2029 C CA . ALA A 1 254 ? 30.448 2.241 -34.086 1.00 85.62 254 ALA A CA 1
ATOM 2030 C C . ALA A 1 254 ? 31.220 3.542 -33.803 1.00 85.62 254 ALA A C 1
ATOM 2032 O O . ALA A 1 254 ? 32.238 3.809 -34.446 1.00 85.62 254 ALA A O 1
ATOM 2033 N N . MET A 1 255 ? 30.790 4.313 -32.799 1.00 85.50 255 MET A N 1
ATOM 2034 C CA . MET A 1 255 ? 31.475 5.540 -32.375 1.00 85.50 255 MET A CA 1
ATOM 2035 C C . MET A 1 255 ? 32.884 5.262 -31.839 1.00 85.50 255 MET A C 1
ATOM 2037 O O . MET A 1 255 ? 33.827 5.982 -32.170 1.00 85.50 255 MET A O 1
ATOM 2041 N N . LEU A 1 256 ? 33.049 4.195 -31.052 1.00 82.06 256 LEU A N 1
ATOM 2042 C CA . LEU A 1 256 ? 34.347 3.787 -30.520 1.00 82.06 256 LEU A CA 1
ATOM 2043 C C . LEU A 1 256 ? 35.302 3.353 -31.640 1.00 82.06 256 LEU A C 1
ATOM 2045 O O . LEU A 1 256 ? 36.459 3.773 -31.649 1.00 82.06 256 LEU A O 1
ATOM 2049 N N . ILE A 1 257 ? 34.824 2.563 -32.607 1.00 83.69 257 ILE A N 1
ATOM 2050 C CA . ILE A 1 257 ? 35.625 2.146 -33.768 1.00 83.69 257 ILE A CA 1
ATOM 2051 C C . ILE A 1 257 ? 36.044 3.369 -34.585 1.00 83.69 257 ILE A C 1
ATOM 2053 O O . ILE A 1 257 ? 37.225 3.502 -34.897 1.00 83.69 257 ILE A O 1
ATOM 2057 N N . LEU A 1 258 ? 35.119 4.292 -34.864 1.00 85.69 258 LEU A N 1
ATOM 2058 C CA . LEU A 1 258 ? 35.417 5.537 -35.574 1.00 85.69 258 LEU A CA 1
ATOM 2059 C C . LEU A 1 258 ? 36.493 6.358 -34.848 1.00 85.69 258 LEU A C 1
ATOM 2061 O O . LEU A 1 258 ? 37.453 6.814 -35.470 1.00 85.69 258 LEU A O 1
ATOM 2065 N N . PHE A 1 259 ? 36.364 6.513 -33.529 1.00 83.81 259 PHE A N 1
ATOM 2066 C CA . PHE A 1 259 ? 37.329 7.249 -32.716 1.00 83.81 259 PHE A CA 1
ATOM 2067 C C . PHE A 1 259 ? 38.721 6.602 -32.743 1.00 83.81 259 PHE A C 1
ATOM 2069 O O . PHE A 1 259 ? 39.726 7.294 -32.923 1.00 83.81 259 PHE A O 1
ATOM 2076 N N . ILE A 1 260 ? 38.793 5.271 -32.641 1.00 82.38 260 ILE A N 1
ATOM 2077 C CA . ILE A 1 260 ? 40.055 4.528 -32.755 1.00 82.38 260 ILE A CA 1
ATOM 2078 C C . ILE A 1 260 ? 40.652 4.672 -34.161 1.00 82.38 260 ILE A C 1
ATOM 2080 O O . ILE A 1 260 ? 41.854 4.915 -34.281 1.00 82.38 260 ILE A O 1
ATOM 2084 N N . SER A 1 261 ? 39.845 4.571 -35.221 1.00 84.06 261 SER A N 1
ATOM 2085 C CA . SER A 1 261 ? 40.300 4.763 -36.604 1.00 84.06 261 SER A CA 1
ATOM 2086 C C . SER A 1 261 ? 40.891 6.157 -36.827 1.00 84.06 261 SER A C 1
ATOM 2088 O O . SER A 1 261 ? 41.945 6.278 -37.453 1.00 84.06 261 SER A O 1
ATOM 2090 N N . LEU A 1 262 ? 40.271 7.199 -36.264 1.00 85.06 262 LEU A N 1
ATOM 2091 C CA . LEU A 1 262 ? 40.800 8.564 -36.303 1.00 85.06 262 LEU A CA 1
ATOM 2092 C C . LEU A 1 262 ? 42.123 8.687 -35.534 1.00 85.06 262 LEU A C 1
ATOM 2094 O O . LEU A 1 262 ? 43.078 9.263 -36.052 1.00 85.06 262 LEU A O 1
ATOM 2098 N N . LEU A 1 263 ? 42.223 8.110 -34.333 1.00 82.50 263 LEU A N 1
ATOM 2099 C CA . LEU A 1 263 ? 43.448 8.165 -33.524 1.00 82.50 263 LEU A CA 1
ATOM 2100 C C . LEU A 1 263 ? 44.637 7.468 -34.191 1.00 82.50 263 LEU A C 1
ATOM 2102 O O . LEU A 1 263 ? 45.749 8.000 -34.160 1.00 82.50 263 LEU A O 1
ATOM 2106 N N . ILE A 1 264 ? 44.405 6.311 -34.815 1.00 81.81 264 ILE A N 1
ATOM 2107 C CA . ILE A 1 264 ? 45.435 5.590 -35.578 1.00 81.81 264 ILE A CA 1
ATOM 2108 C C . ILE A 1 264 ? 45.907 6.430 -36.775 1.00 81.81 264 ILE A C 1
ATOM 2110 O O . ILE A 1 264 ? 47.092 6.411 -37.101 1.00 81.81 264 ILE A O 1
ATOM 2114 N N . GLY A 1 265 ? 45.008 7.198 -37.401 1.00 80.31 265 GLY A N 1
ATOM 2115 C CA . GLY A 1 265 ? 45.353 8.114 -38.491 1.00 80.31 265 GLY A CA 1
ATOM 2116 C C . GLY A 1 265 ? 46.210 9.314 -38.065 1.00 80.31 265 GLY A C 1
ATOM 2117 O O . GLY A 1 265 ? 46.947 9.851 -38.888 1.00 80.31 265 GLY A O 1
ATOM 2118 N N . VAL A 1 266 ? 46.147 9.724 -36.793 1.00 80.69 266 VAL A N 1
ATOM 2119 C CA . VAL A 1 266 ? 46.840 10.918 -36.269 1.00 80.69 266 VAL A CA 1
ATOM 2120 C C . VAL A 1 266 ? 48.207 10.594 -35.653 1.00 80.69 266 VAL A C 1
ATOM 2122 O O . 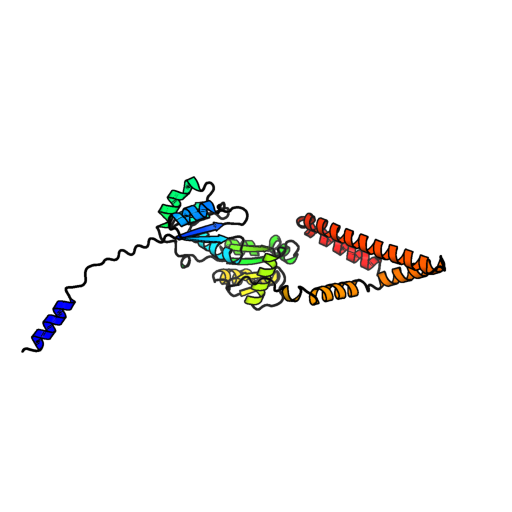VAL A 1 266 ? 49.104 11.435 -35.674 1.00 80.69 266 VAL A O 1
ATOM 2125 N N . SER A 1 267 ? 48.404 9.396 -35.094 1.00 68.94 267 SER A N 1
ATOM 21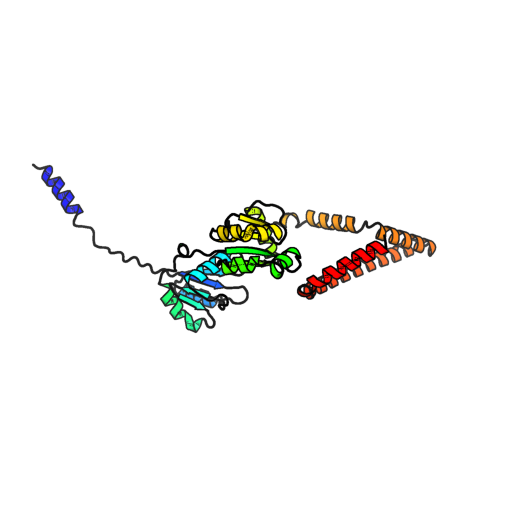26 C CA . SER A 1 267 ? 49.650 9.040 -34.402 1.00 68.94 267 SER A CA 1
ATOM 2127 C C . SER A 1 267 ? 49.973 7.554 -34.528 1.00 68.94 267 SER A C 1
ATOM 2129 O O . SER A 1 267 ? 49.125 6.702 -34.296 1.00 68.94 267 SER A O 1
ATOM 2131 N N . SER A 1 268 ? 51.232 7.222 -34.826 1.00 71.88 268 SER A N 1
ATOM 2132 C CA . SER A 1 268 ? 51.739 5.840 -34.886 1.00 71.88 268 SER A CA 1
ATOM 2133 C C . SER A 1 268 ? 52.276 5.327 -33.539 1.00 71.88 268 SER A C 1
ATOM 2135 O O . SER A 1 268 ? 52.651 4.156 -33.410 1.00 71.88 268 SER A O 1
ATOM 2137 N N . ASN A 1 269 ? 52.310 6.178 -32.505 1.00 83.81 269 ASN A N 1
ATOM 2138 C CA . ASN A 1 269 ? 52.835 5.810 -31.193 1.00 83.81 269 ASN A CA 1
ATOM 2139 C C . ASN A 1 269 ? 51.772 5.081 -30.356 1.00 83.81 269 ASN A C 1
ATOM 2141 O O . ASN A 1 269 ? 50.910 5.696 -29.727 1.00 83.81 269 ASN A O 1
ATOM 2145 N N . ARG A 1 270 ? 51.887 3.748 -30.285 1.00 80.94 270 ARG A N 1
ATOM 2146 C CA . ARG A 1 270 ? 50.967 2.868 -29.538 1.00 80.94 270 ARG A CA 1
ATOM 2147 C C . ARG A 1 270 ? 50.750 3.281 -28.078 1.00 80.94 270 ARG A C 1
ATOM 2149 O O . ARG A 1 270 ? 49.639 3.134 -27.579 1.00 80.94 270 ARG A O 1
ATOM 2156 N N . ARG A 1 271 ? 51.772 3.811 -27.390 1.00 84.25 271 ARG A N 1
ATOM 2157 C CA . ARG A 1 271 ? 51.628 4.254 -25.988 1.00 84.25 271 ARG A CA 1
ATOM 2158 C C . ARG A 1 271 ? 50.731 5.484 -25.872 1.00 84.25 271 ARG A C 1
ATOM 2160 O O . ARG A 1 271 ? 49.932 5.560 -24.947 1.00 84.25 271 ARG A O 1
ATOM 2167 N N . MET A 1 272 ? 50.836 6.410 -26.825 1.00 82.56 272 MET A N 1
ATOM 2168 C CA . MET A 1 272 ? 49.982 7.597 -26.885 1.00 82.56 272 MET A CA 1
ATOM 2169 C C . MET A 1 272 ? 48.529 7.208 -27.179 1.00 82.56 272 MET A C 1
ATOM 2171 O O . MET A 1 272 ? 47.631 7.685 -26.494 1.00 82.56 272 MET A O 1
ATOM 2175 N N . ILE A 1 273 ? 48.302 6.280 -28.116 1.00 82.56 273 ILE A N 1
ATOM 2176 C CA . ILE A 1 273 ? 46.955 5.777 -28.435 1.00 82.56 273 ILE A CA 1
ATOM 2177 C C . ILE A 1 273 ? 46.294 5.151 -27.197 1.00 82.56 273 ILE A C 1
ATOM 2179 O O . ILE A 1 273 ? 45.163 5.501 -26.869 1.00 82.56 273 ILE A O 1
ATOM 2183 N N . ILE A 1 274 ? 46.997 4.267 -26.475 1.00 83.81 274 ILE A N 1
ATOM 2184 C CA . ILE A 1 274 ? 46.456 3.609 -25.271 1.00 83.81 274 ILE A CA 1
ATOM 2185 C C . ILE A 1 274 ? 46.169 4.626 -24.158 1.00 83.81 274 ILE A C 1
ATOM 2187 O O . ILE A 1 274 ? 45.148 4.507 -23.480 1.00 83.81 274 ILE A O 1
ATOM 2191 N N . ALA A 1 275 ? 47.026 5.637 -23.979 1.00 85.88 275 ALA A N 1
ATOM 2192 C CA . ALA A 1 275 ? 46.821 6.678 -22.972 1.00 85.88 275 ALA A CA 1
ATOM 2193 C C . ALA A 1 275 ? 45.569 7.522 -23.267 1.00 85.88 275 ALA A C 1
ATOM 2195 O O . ALA A 1 275 ? 44.745 7.722 -22.376 1.00 85.88 275 ALA A O 1
ATOM 2196 N N . VAL A 1 276 ? 45.393 7.951 -24.522 1.00 84.38 276 VAL A N 1
ATOM 2197 C CA . VAL A 1 276 ? 44.230 8.746 -24.952 1.00 84.38 276 VAL A CA 1
ATOM 2198 C C . VAL A 1 276 ? 42.941 7.919 -24.907 1.00 84.38 276 VAL A C 1
ATOM 2200 O O . VAL A 1 276 ? 41.916 8.399 -24.429 1.00 84.38 276 VAL A O 1
ATOM 2203 N N . ALA A 1 277 ? 42.984 6.656 -25.342 1.00 80.81 277 ALA A N 1
ATOM 2204 C CA . ALA A 1 277 ? 41.830 5.761 -25.268 1.00 80.81 277 ALA A CA 1
ATOM 2205 C C . ALA A 1 277 ? 41.405 5.501 -23.813 1.00 80.81 277 ALA A C 1
ATOM 2207 O O . ALA A 1 277 ? 40.224 5.590 -23.485 1.00 80.81 277 ALA A O 1
ATOM 2208 N N . THR A 1 278 ? 42.367 5.251 -22.921 1.00 85.50 278 THR A N 1
ATOM 2209 C CA . THR A 1 278 ? 42.088 5.053 -21.491 1.00 85.50 278 THR A CA 1
ATOM 2210 C C . THR A 1 278 ? 41.514 6.316 -20.849 1.00 85.50 278 THR A C 1
ATOM 2212 O O . THR A 1 278 ? 40.539 6.218 -20.106 1.00 85.50 278 THR A O 1
ATOM 2215 N N . SER A 1 279 ? 42.055 7.507 -21.148 1.00 88.69 279 SER A N 1
ATOM 2216 C CA . SER A 1 279 ? 41.513 8.757 -20.593 1.00 88.69 279 SER A CA 1
ATOM 2217 C C . SER A 1 279 ? 40.096 9.043 -21.092 1.00 88.69 279 SER A C 1
ATOM 2219 O O . SER A 1 279 ? 39.269 9.534 -20.329 1.00 88.69 279 SER A O 1
ATOM 2221 N N . TYR A 1 280 ? 39.804 8.711 -22.352 1.00 83.75 280 TYR A N 1
ATOM 2222 C CA . TYR A 1 280 ? 38.469 8.837 -22.933 1.00 83.75 280 TYR A CA 1
ATOM 2223 C C . TYR A 1 280 ? 37.456 7.904 -22.254 1.00 83.75 280 TYR A C 1
ATOM 2225 O O . TYR A 1 280 ? 36.406 8.367 -21.811 1.00 83.75 280 TYR A O 1
ATOM 2233 N N . ILE A 1 281 ? 37.789 6.616 -22.097 1.00 85.50 281 ILE A N 1
ATOM 2234 C CA . ILE A 1 281 ? 36.925 5.635 -21.415 1.00 85.50 281 ILE A CA 1
ATOM 2235 C C . ILE A 1 281 ? 36.678 6.051 -19.960 1.00 85.50 281 ILE A C 1
ATOM 2237 O O . ILE A 1 281 ? 35.543 6.006 -19.489 1.00 85.50 281 ILE A O 1
ATOM 2241 N N . LEU A 1 282 ? 37.720 6.499 -19.252 1.00 90.44 282 LEU A N 1
ATOM 2242 C CA . LEU A 1 282 ? 37.599 6.949 -17.866 1.00 90.44 282 LEU A CA 1
ATOM 2243 C C . LEU A 1 282 ? 36.736 8.214 -17.758 1.00 90.44 282 LEU A C 1
ATOM 2245 O O . LEU A 1 282 ? 35.891 8.303 -16.870 1.00 90.44 282 LEU A O 1
ATOM 2249 N N . GLY A 1 283 ? 36.890 9.160 -18.688 1.00 89.38 283 GLY A N 1
ATOM 2250 C CA . GLY A 1 283 ? 36.046 10.353 -18.769 1.00 89.38 283 GLY A CA 1
ATOM 2251 C C . GLY A 1 283 ? 34.572 10.022 -19.015 1.00 89.38 283 GLY A C 1
ATOM 2252 O O . GLY A 1 283 ? 33.706 10.560 -18.326 1.00 89.38 283 GLY A O 1
ATOM 2253 N N . LEU A 1 284 ? 34.285 9.096 -19.937 1.00 84.94 284 LEU A N 1
ATOM 2254 C CA . LEU A 1 284 ? 32.927 8.599 -20.185 1.00 84.94 284 LEU A CA 1
ATOM 2255 C C . LEU A 1 284 ? 32.331 7.925 -18.949 1.00 84.94 284 LEU A C 1
ATOM 2257 O O . LEU A 1 284 ? 31.198 8.227 -18.580 1.00 84.94 284 LEU A O 1
ATOM 2261 N N . PHE A 1 285 ? 33.095 7.052 -18.289 1.00 86.06 285 PHE A N 1
ATOM 2262 C CA . PHE A 1 285 ? 32.655 6.386 -17.065 1.00 86.06 285 PHE A CA 1
ATOM 2263 C C . PHE A 1 285 ? 32.290 7.400 -15.975 1.00 86.06 285 PHE A C 1
ATOM 2265 O O . PHE A 1 285 ? 31.200 7.331 -15.411 1.00 86.06 285 PHE A O 1
ATOM 2272 N N . VAL A 1 286 ? 33.170 8.374 -15.713 1.00 93.56 286 VAL A N 1
ATOM 2273 C CA . VAL A 1 286 ? 32.932 9.411 -14.698 1.00 93.56 286 VAL A CA 1
ATOM 2274 C C . VAL A 1 286 ? 31.718 10.263 -15.058 1.00 93.56 286 VAL A C 1
ATOM 2276 O O . VAL A 1 286 ? 30.878 10.498 -14.189 1.00 93.56 286 VAL A O 1
ATOM 2279 N N . MET A 1 287 ? 31.576 10.690 -16.317 1.00 91.12 287 MET A N 1
ATOM 2280 C CA . MET A 1 287 ? 30.404 11.470 -16.718 1.00 91.12 287 MET A CA 1
ATOM 2281 C C . MET A 1 287 ? 29.111 10.679 -16.573 1.00 91.12 287 MET A C 1
ATOM 2283 O O . MET A 1 287 ? 28.179 11.194 -15.966 1.00 91.12 287 MET A O 1
ATOM 2287 N N . TYR A 1 288 ? 29.047 9.431 -17.044 1.00 84.06 288 TYR A N 1
ATOM 2288 C CA . TYR A 1 288 ? 27.836 8.622 -16.891 1.00 84.06 288 TYR A CA 1
ATOM 2289 C C . TYR A 1 288 ? 27.508 8.324 -15.431 1.00 84.06 288 TYR A C 1
ATOM 2291 O O . TYR A 1 288 ? 26.338 8.373 -15.050 1.00 84.06 288 TYR A O 1
ATOM 2299 N N . PHE A 1 289 ? 28.520 8.095 -14.595 1.00 86.56 289 PHE A N 1
ATOM 2300 C CA . PHE A 1 289 ? 28.322 7.920 -13.161 1.00 86.56 289 PHE A CA 1
ATOM 2301 C C . PHE A 1 289 ? 27.725 9.180 -12.516 1.00 86.56 289 PHE A C 1
ATOM 2303 O O . PHE A 1 289 ? 26.715 9.100 -11.813 1.00 86.56 289 PHE A O 1
ATOM 2310 N N . ILE A 1 290 ? 28.284 10.359 -12.811 1.00 92.38 290 ILE A N 1
ATOM 2311 C CA . ILE A 1 290 ? 27.771 11.644 -12.314 1.00 92.38 290 ILE A CA 1
ATOM 2312 C C . ILE A 1 290 ? 26.360 11.914 -12.847 1.00 92.38 290 ILE A C 1
ATOM 2314 O O . ILE A 1 290 ? 25.488 12.319 -12.079 1.00 92.38 290 ILE A O 1
ATOM 2318 N N . THR A 1 291 ? 26.103 11.664 -14.133 1.00 86.50 291 THR A N 1
ATOM 2319 C CA . THR A 1 291 ? 24.769 11.807 -14.728 1.00 86.50 291 THR A CA 1
ATOM 2320 C C . THR A 1 291 ? 23.759 10.892 -14.039 1.00 86.50 291 THR A C 1
ATOM 2322 O O . THR A 1 291 ? 22.664 11.349 -13.721 1.00 86.50 291 THR A O 1
ATOM 2325 N N . GLY A 1 292 ? 24.122 9.646 -13.727 1.00 82.56 292 GLY A N 1
ATOM 2326 C CA . GLY A 1 292 ? 23.275 8.732 -12.959 1.00 82.56 292 GLY A CA 1
ATOM 2327 C C . GLY A 1 292 ? 22.929 9.276 -11.569 1.00 82.56 292 GLY A C 1
ATOM 2328 O O . GLY A 1 292 ? 21.754 9.336 -11.203 1.00 82.56 292 GLY A O 1
ATOM 2329 N N . LEU A 1 293 ? 23.927 9.757 -10.818 1.00 86.06 293 LEU A N 1
ATOM 2330 C CA . LEU A 1 293 ? 23.714 10.375 -9.498 1.00 86.06 293 LEU A CA 1
ATOM 2331 C C . LEU A 1 293 ? 22.846 11.640 -9.571 1.00 86.06 293 LEU A C 1
ATOM 2333 O O . LEU A 1 293 ? 22.000 11.879 -8.703 1.00 86.06 293 LEU A O 1
ATOM 2337 N N . PHE A 1 294 ? 23.040 12.452 -10.609 1.00 87.12 294 PHE A N 1
ATOM 2338 C CA . PHE A 1 294 ? 22.238 13.645 -10.856 1.00 87.12 294 PHE A CA 1
ATOM 2339 C C . PHE A 1 294 ? 20.782 13.280 -11.170 1.00 87.12 294 PHE A C 1
ATOM 2341 O O . PHE A 1 294 ? 19.868 13.824 -10.550 1.00 87.12 294 PHE A O 1
ATOM 2348 N N . LEU A 1 295 ? 20.558 12.312 -12.062 1.00 79.56 295 LEU A N 1
ATOM 2349 C CA . LEU A 1 295 ? 19.221 11.847 -12.433 1.00 79.56 295 LEU A CA 1
ATOM 2350 C C . LEU A 1 295 ? 18.455 11.289 -11.232 1.00 79.56 295 LEU A C 1
ATOM 2352 O O . LEU A 1 295 ? 17.290 11.636 -11.061 1.00 79.56 295 LEU A O 1
ATOM 2356 N N . MET A 1 296 ? 19.096 10.507 -10.359 1.00 73.38 296 MET A N 1
ATOM 2357 C CA . MET A 1 296 ? 18.453 10.004 -9.135 1.00 73.38 296 MET A CA 1
ATOM 2358 C C . MET A 1 296 ? 17.945 11.139 -8.230 1.00 73.38 296 MET A C 1
ATOM 2360 O O . MET A 1 296 ? 16.839 11.065 -7.693 1.00 73.38 296 MET A O 1
ATOM 2364 N N . ASN A 1 297 ? 18.715 12.223 -8.104 1.00 75.81 297 ASN A N 1
ATOM 2365 C CA . ASN A 1 297 ? 18.314 13.401 -7.330 1.00 75.81 297 ASN A CA 1
ATOM 2366 C C . ASN A 1 297 ? 17.215 14.230 -8.007 1.00 75.81 297 ASN A C 1
ATOM 2368 O O . ASN A 1 297 ? 16.403 14.858 -7.329 1.00 75.81 297 ASN A O 1
ATOM 2372 N N . VAL A 1 298 ? 17.196 14.268 -9.337 1.00 78.94 298 VAL A N 1
ATOM 2373 C CA . VAL A 1 298 ? 16.175 14.994 -10.099 1.00 78.94 298 VAL A CA 1
ATOM 2374 C C . VAL A 1 298 ? 14.849 14.234 -10.081 1.00 78.94 298 VAL A C 1
ATOM 2376 O O . VAL A 1 298 ? 13.814 14.824 -9.780 1.00 78.94 298 VAL A O 1
ATOM 2379 N N . VAL A 1 299 ? 14.869 12.923 -10.328 1.00 71.94 299 VAL A N 1
ATOM 2380 C CA . VAL A 1 299 ? 13.666 12.075 -10.356 1.00 71.94 299 VAL A CA 1
ATOM 2381 C C . VAL A 1 299 ? 12.957 12.066 -9.000 1.00 71.94 299 VAL A C 1
ATOM 2383 O O . VAL A 1 299 ? 11.734 12.198 -8.958 1.00 71.94 299 VAL A O 1
ATOM 2386 N N . SER A 1 300 ? 13.699 11.998 -7.890 1.00 66.06 300 SER A N 1
ATOM 2387 C CA . SER A 1 300 ? 13.103 12.027 -6.546 1.00 66.06 300 SER A CA 1
ATOM 2388 C C . SER A 1 300 ? 12.387 13.346 -6.231 1.00 66.06 300 SER A C 1
ATOM 2390 O O . SER A 1 300 ? 11.363 13.341 -5.550 1.00 66.06 300 SER A O 1
ATOM 2392 N N . LYS A 1 301 ? 12.869 14.472 -6.771 1.00 69.50 301 LYS A N 1
ATOM 2393 C CA . LYS A 1 301 ? 12.248 15.797 -6.603 1.00 69.50 301 LYS A CA 1
ATOM 2394 C C . LYS A 1 301 ? 11.102 16.058 -7.577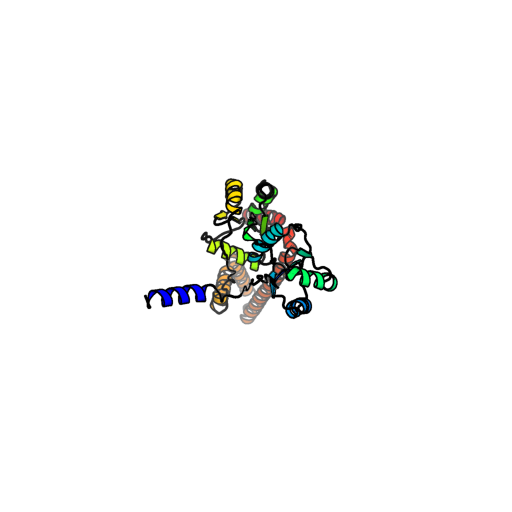 1.00 69.50 301 LYS A C 1
ATOM 2396 O O . LYS A 1 301 ? 10.204 16.837 -7.265 1.00 69.50 301 LYS A O 1
ATOM 2401 N N . LEU A 1 302 ? 11.125 15.425 -8.748 1.00 68.06 302 LEU A N 1
ATOM 2402 C CA . LEU A 1 302 ? 10.114 15.624 -9.784 1.00 68.06 302 LEU A CA 1
ATOM 2403 C C . LEU A 1 302 ? 8.861 14.769 -9.602 1.00 68.06 302 LEU A C 1
ATOM 2405 O O . LEU A 1 302 ? 7.875 15.086 -10.253 1.00 68.06 302 LEU A O 1
ATOM 2409 N N . GLY A 1 303 ? 8.864 13.761 -8.719 1.00 59.44 303 GLY A N 1
ATOM 2410 C CA . GLY A 1 303 ? 7.758 12.825 -8.444 1.00 59.44 303 GLY A CA 1
ATOM 2411 C C . GLY A 1 303 ? 6.320 13.344 -8.654 1.00 59.44 303 GLY A C 1
ATOM 2412 O O . GLY A 1 303 ? 5.571 12.707 -9.397 1.00 59.44 303 GLY A O 1
ATOM 2413 N N . PRO A 1 304 ? 5.917 14.493 -8.074 1.00 62.12 304 PRO A N 1
ATOM 2414 C CA . PRO A 1 304 ? 4.559 15.021 -8.235 1.00 62.12 304 PRO A CA 1
ATOM 2415 C C . PRO A 1 304 ? 4.246 15.643 -9.613 1.00 62.12 304 PRO A C 1
ATOM 2417 O O . PRO A 1 304 ? 3.078 15.829 -9.937 1.00 62.12 304 PRO A O 1
ATOM 2420 N N . TYR A 1 305 ? 5.252 15.940 -10.441 1.00 62.69 305 TYR A N 1
ATOM 2421 C CA . TYR A 1 305 ? 5.121 16.590 -11.756 1.00 62.69 305 TYR A CA 1
ATOM 2422 C C . TYR A 1 305 ? 5.311 15.628 -12.950 1.00 62.69 305 TYR A C 1
ATOM 2424 O O . TYR A 1 305 ? 5.167 16.033 -14.105 1.00 62.69 305 TYR A O 1
ATOM 2432 N N . ILE A 1 306 ? 5.634 14.349 -12.702 1.00 62.78 306 ILE A N 1
ATOM 2433 C CA . ILE A 1 306 ? 6.016 13.374 -13.749 1.00 62.78 306 ILE A CA 1
ATOM 2434 C C . ILE A 1 306 ? 4.822 12.923 -14.607 1.00 62.78 306 ILE A C 1
ATOM 2436 O O . ILE A 1 306 ? 5.017 12.567 -15.769 1.00 62.78 306 ILE A O 1
ATOM 2440 N N . SER A 1 307 ? 3.589 12.965 -14.087 1.00 58.88 307 SER A N 1
ATOM 2441 C CA . SER A 1 307 ? 2.402 12.478 -14.812 1.00 58.88 307 SER A CA 1
ATOM 2442 C C . SER A 1 307 ? 2.178 13.215 -16.137 1.00 58.88 307 SER A C 1
ATOM 2444 O O . SER A 1 307 ? 1.953 12.575 -17.160 1.00 58.88 307 SER A O 1
ATOM 2446 N N . ASN A 1 308 ? 2.339 14.540 -16.150 1.00 61.12 308 ASN A N 1
ATOM 2447 C CA . ASN A 1 308 ? 2.227 15.338 -17.372 1.00 61.12 308 ASN A CA 1
ATOM 2448 C C . ASN A 1 308 ? 3.499 15.254 -18.229 1.00 61.12 308 ASN A C 1
ATOM 2450 O O . ASN A 1 308 ? 3.424 15.280 -19.454 1.00 61.12 308 ASN A O 1
ATOM 2454 N N . LEU A 1 309 ? 4.674 15.111 -17.605 1.00 65.06 309 LEU A N 1
ATOM 2455 C CA . LEU A 1 309 ? 5.958 15.093 -18.308 1.00 65.06 309 LEU A CA 1
ATOM 2456 C C . LEU A 1 309 ? 6.172 13.812 -19.130 1.00 65.06 309 LEU A C 1
ATOM 2458 O O . LEU A 1 309 ? 6.737 13.875 -20.220 1.00 65.06 309 LEU A O 1
ATOM 2462 N N . SER A 1 310 ? 5.689 12.662 -18.650 1.00 57.94 310 SER A N 1
ATOM 2463 C CA . SER A 1 310 ? 5.810 11.384 -19.366 1.00 57.94 310 SER A CA 1
ATOM 2464 C C . SER A 1 310 ? 5.117 11.411 -20.734 1.00 57.94 310 SER A C 1
ATOM 2466 O O . SER A 1 310 ? 5.646 10.848 -21.692 1.00 57.94 310 SER A O 1
ATOM 2468 N N . PHE A 1 311 ? 3.992 12.123 -20.856 1.00 68.31 311 PHE A N 1
ATOM 2469 C CA . PHE A 1 311 ? 3.298 12.317 -22.130 1.00 68.31 311 PHE A CA 1
ATOM 2470 C C . PHE A 1 311 ? 4.169 13.076 -23.145 1.00 68.31 311 PHE A C 1
ATOM 2472 O O . PHE A 1 311 ? 4.352 12.613 -24.271 1.00 68.31 311 PHE A O 1
ATOM 2479 N N . TYR A 1 312 ? 4.778 14.192 -22.728 1.00 76.69 312 TYR A N 1
ATOM 2480 C CA . TYR A 1 312 ? 5.669 14.980 -23.588 1.00 76.69 312 TYR A CA 1
ATOM 2481 C C . TYR A 1 312 ? 6.956 14.230 -23.945 1.00 76.69 312 TYR A C 1
ATOM 2483 O O . TYR A 1 312 ? 7.397 14.304 -25.089 1.00 76.69 312 TYR A O 1
ATOM 2491 N N . ILE A 1 313 ? 7.536 13.477 -23.002 1.00 75.56 313 ILE A N 1
ATOM 2492 C CA . ILE A 1 313 ? 8.726 12.651 -23.253 1.00 75.56 313 ILE A CA 1
ATOM 2493 C C . ILE A 1 313 ? 8.411 11.548 -24.270 1.00 75.56 313 ILE A C 1
ATOM 2495 O O . ILE A 1 313 ? 9.188 11.353 -25.199 1.00 75.56 313 ILE A O 1
ATOM 2499 N N . ASN A 1 314 ? 7.269 10.864 -24.155 1.00 68.50 314 ASN A N 1
ATOM 2500 C CA . ASN A 1 314 ? 6.886 9.820 -25.109 1.00 68.50 314 ASN A CA 1
ATOM 2501 C C . ASN A 1 314 ? 6.617 10.382 -26.508 1.00 68.50 314 ASN A C 1
ATOM 2503 O O . ASN A 1 314 ? 7.082 9.804 -27.487 1.00 68.50 314 ASN A O 1
ATOM 2507 N N . ILE A 1 315 ? 5.934 11.528 -26.616 1.00 83.25 315 ILE A N 1
ATOM 2508 C CA . ILE A 1 315 ? 5.767 12.217 -27.905 1.00 83.25 315 ILE A CA 1
ATOM 2509 C C . ILE A 1 315 ? 7.128 12.607 -28.483 1.00 83.25 315 ILE A C 1
ATOM 2511 O O . ILE A 1 315 ? 7.378 12.366 -29.662 1.00 83.25 315 ILE A O 1
ATOM 2515 N N . PHE A 1 316 ? 8.021 13.162 -27.662 1.00 84.31 316 PHE A N 1
ATOM 2516 C CA . PHE A 1 316 ? 9.364 13.527 -28.097 1.00 84.31 316 PHE A CA 1
ATOM 2517 C C . PHE A 1 316 ? 10.149 12.310 -28.597 1.00 84.31 316 PHE A C 1
ATOM 2519 O O . PHE A 1 316 ? 10.726 12.385 -29.675 1.00 84.31 316 PHE A O 1
ATOM 2526 N N . ILE A 1 317 ? 10.130 11.185 -27.875 1.00 80.06 317 ILE A N 1
ATOM 2527 C CA . ILE A 1 317 ? 10.813 9.948 -28.282 1.00 80.06 317 ILE A CA 1
ATOM 2528 C C . ILE A 1 317 ? 10.231 9.413 -29.591 1.00 80.06 317 ILE A C 1
ATOM 2530 O O . ILE A 1 317 ? 10.999 9.074 -30.479 1.00 80.06 317 ILE A O 1
ATOM 2534 N N . ILE A 1 318 ? 8.905 9.380 -29.754 1.00 83.50 318 ILE A N 1
ATOM 2535 C CA . ILE A 1 318 ? 8.266 8.907 -30.993 1.00 83.50 318 ILE A CA 1
ATOM 2536 C C . ILE A 1 318 ? 8.658 9.793 -32.178 1.00 83.50 318 ILE A C 1
ATOM 2538 O O . ILE A 1 318 ? 9.047 9.283 -33.226 1.00 83.50 318 ILE A O 1
ATOM 2542 N N . VAL A 1 319 ? 8.590 11.116 -32.012 1.00 89.81 319 VAL A N 1
ATOM 2543 C CA . VAL A 1 319 ? 8.973 12.078 -33.054 1.00 89.81 319 VAL A CA 1
ATOM 2544 C C . VAL A 1 319 ? 10.461 11.958 -33.374 1.00 89.81 319 VAL A C 1
ATOM 2546 O O . VAL A 1 319 ? 10.833 11.898 -34.540 1.00 89.81 319 VAL A O 1
ATOM 2549 N N . PHE A 1 320 ? 11.314 11.861 -32.358 1.00 85.12 320 PHE A N 1
ATOM 2550 C CA . PHE A 1 320 ? 12.752 11.690 -32.526 1.00 85.12 320 PHE A CA 1
ATOM 2551 C C . PHE A 1 320 ? 13.074 10.370 -33.239 1.00 85.12 320 PHE A C 1
ATOM 2553 O O . PHE A 1 320 ? 13.796 10.365 -34.228 1.00 85.12 320 PHE A O 1
ATOM 2560 N N . SER A 1 321 ? 12.478 9.257 -32.817 1.00 75.62 321 SER A N 1
ATOM 2561 C CA . SER A 1 321 ? 12.643 7.961 -33.474 1.00 75.62 321 SER A CA 1
ATOM 2562 C C . SER A 1 321 ? 12.120 7.955 -34.910 1.00 75.62 321 SER A C 1
ATOM 2564 O O . SER A 1 321 ? 12.743 7.318 -35.741 1.00 75.62 321 SER A O 1
ATOM 2566 N N . LEU A 1 322 ? 11.041 8.673 -35.238 1.00 80.75 322 LEU A N 1
ATOM 2567 C CA . LEU A 1 322 ? 10.548 8.803 -36.619 1.00 80.75 322 LEU A CA 1
ATOM 2568 C C . LEU A 1 322 ? 11.427 9.699 -37.502 1.00 80.75 322 LEU A C 1
ATOM 2570 O O . LEU A 1 322 ? 11.433 9.532 -38.715 1.00 80.75 322 LEU A O 1
ATOM 2574 N N . ILE A 1 323 ? 12.138 10.662 -36.914 1.00 83.56 323 ILE A N 1
ATOM 2575 C CA . ILE A 1 323 ? 13.066 11.548 -37.634 1.00 83.56 323 ILE A CA 1
ATOM 2576 C C . ILE A 1 323 ? 14.406 10.849 -37.905 1.00 83.56 323 ILE A C 1
ATOM 2578 O O . ILE A 1 323 ? 15.062 11.154 -38.899 1.00 83.56 323 ILE A O 1
ATOM 2582 N N . PHE A 1 324 ? 14.822 9.946 -37.013 1.00 62.75 324 PHE A N 1
ATOM 2583 C CA . PHE A 1 324 ? 16.130 9.283 -37.052 1.00 62.75 324 PHE A CA 1
ATOM 2584 C C . PHE A 1 324 ? 16.081 7.785 -37.418 1.00 62.75 324 PHE A C 1
ATOM 2586 O O . PHE A 1 324 ? 17.135 7.146 -37.416 1.00 62.75 324 PHE A O 1
ATOM 2593 N N . ALA A 1 325 ? 14.901 7.230 -37.718 1.00 47.72 325 ALA A N 1
ATOM 2594 C CA . ALA A 1 325 ? 14.726 5.922 -38.364 1.00 47.72 325 ALA A CA 1
ATOM 2595 C C . ALA A 1 325 ? 14.752 6.065 -39.890 1.00 47.72 325 ALA A C 1
ATOM 2597 O O . ALA A 1 325 ? 15.338 5.168 -40.538 1.00 47.72 325 ALA A O 1
#

Radius of gyration: 32.93 Å; chains: 1; bounding box: 86×69×96 Å

Secondary structure (DSSP, 8-state):
-HHHHHHHHHHHHTTS--------------EEEEEE-SSS---HHHHHHHHHTT-EEEEEETTSHHHHHHHHHHHHHHT--TTPPSPEEEETTEEEE-SSHHHHHHHHHHHHTSPPP-GGG---EEEEEEE-TT-HHHHHHHHH-SHHHHHHHTTEEEEEEETTSHHHHHHHHHHHHHTT--S--SSEEEETTEEEEHHHHHHHTHHHHHHHTTSPPP----PPP-GGGTSSHHHHHHHHHHHHHHH--HHHHHHHHHHHHHHHHH---HHHHHHHHHHHHHHHHHHHHHHHHHHHHHHHHHGGGHHHHHHHHHHHHHHHHHHH-

pLDDT: mean 81.62, std 14.49, range [29.61, 97.88]

Foldseek 3Di:
DVVVVVVVVVVVVVVPDDDPPPPPPQLQQLEKEKEAEPVADDDPVLVVVSVVLVHHYHYAHCVDPLRVVVVVLVCQQQVDDPPQADTWMGAANHIDHPPDSVVCVVVNRVRNRHDHDDSVVGQAQEKEWEDAPQDPQRCCLVPVACLVVLCVVLRYDYHYQHCVDVQSVQVVVLLCVQLPPPDADPGKMFFASDIAGTNVRSRVCSVVRSVRSRHDTPDGDRDHDPCVCLPPPNVVVVVVVVCVVVCPDVVNVVVLVVVLVVVVVVDVDPVVSVVVSVVVVVVVVVVVVVVVVVVVVVCVVCRVVVNVVVVVVVVVVVVVVVVVD

Sequence (325 aa):
MKKVLFVLCAVLLMLVVGPFFYVKADTESNEIIYLYNNKNQLTSTNIQTLEAQGIKVTAINIDKLDNMKYFYRYQAAYDFADDVKLPLIIAGNECYAVEDFDSVVDEIVISSQNPLKDLSEYEVKIVIYFYSPSCSNCNYLKNETDVFVRLTNAGVKIVYVNILNTENLQYFQNYVDVYGYGKATTPFMFAGSKYYHSAKVIEDNVDDIIDNAKYDLLNVEYKPLDTSKYQGFLGFLLILVAGLIDGVNPCAIAMLILFISLLIGVSSNRRMIIAVATSYILGLFVMYFITGLFLMNVVSKLGPYISNLSFYINIFIIVFSLIFA